Protein AF-A0A9D6ZG85-F1 (afdb_monomer_lite)

Radius of gyration: 21.86 Å; chains: 1; bounding box: 76×45×72 Å

Structure (mmCIF, N/CA/C/O backbone):
data_AF-A0A9D6ZG85-F1
#
_entry.id   AF-A0A9D6ZG85-F1
#
loop_
_atom_site.group_PDB
_atom_site.id
_atom_site.type_symbol
_atom_site.label_atom_id
_atom_site.label_alt_id
_atom_site.label_comp_id
_atom_site.label_asym_id
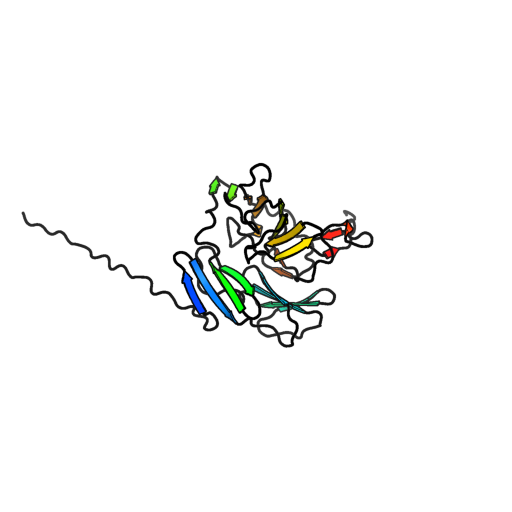_atom_site.label_entity_id
_atom_site.label_seq_id
_atom_site.pdbx_PDB_ins_code
_atom_site.Cartn_x
_atom_site.Cartn_y
_atom_site.Cartn_z
_atom_site.occupancy
_atom_site.B_iso_or_equiv
_atom_site.auth_seq_id
_atom_site.auth_comp_id
_atom_site.auth_asym_id
_atom_site.auth_atom_id
_atom_site.pdbx_PDB_model_num
ATOM 1 N N . MET A 1 1 ? 54.728 6.236 -41.541 1.00 45.16 1 MET A N 1
ATOM 2 C CA . MET A 1 1 ? 53.955 6.928 -40.488 1.00 45.16 1 MET A CA 1
ATOM 3 C C . MET A 1 1 ? 52.556 7.150 -41.038 1.00 45.16 1 MET A C 1
ATOM 5 O O . MET A 1 1 ? 52.381 8.037 -41.858 1.00 45.16 1 MET A O 1
ATOM 9 N N . GLY A 1 2 ? 51.611 6.262 -40.726 1.00 53.75 2 GLY A N 1
ATOM 10 C CA . GLY A 1 2 ? 50.260 6.275 -41.292 1.00 53.75 2 GLY A CA 1
ATOM 11 C C . GLY A 1 2 ? 49.242 6.001 -40.194 1.00 53.75 2 GLY A C 1
ATOM 12 O O . GLY A 1 2 ? 49.298 4.954 -39.557 1.00 53.75 2 GLY A O 1
ATOM 13 N N . ASN A 1 3 ? 48.375 6.982 -39.955 1.00 55.47 3 ASN A N 1
ATOM 14 C CA . ASN A 1 3 ? 47.297 6.955 -38.973 1.00 55.47 3 ASN A CA 1
ATOM 15 C C . ASN A 1 3 ? 46.249 5.896 -39.338 1.00 55.47 3 ASN A C 1
ATOM 17 O O . ASN A 1 3 ? 45.800 5.825 -40.479 1.00 55.47 3 ASN A O 1
ATOM 21 N N . SER A 1 4 ? 45.798 5.121 -38.357 1.00 51.28 4 SER A N 1
ATOM 22 C CA . SER A 1 4 ? 44.565 4.332 -38.454 1.00 51.28 4 SER A CA 1
ATOM 23 C C . SER A 1 4 ? 43.840 4.392 -37.117 1.00 51.28 4 SER A C 1
ATOM 25 O O . SER A 1 4 ? 43.948 3.511 -36.271 1.00 51.28 4 SER A O 1
ATOM 27 N N . SER A 1 5 ? 43.133 5.503 -36.919 1.00 58.34 5 SER A N 1
ATOM 28 C CA . SER A 1 5 ? 42.148 5.675 -35.856 1.00 58.34 5 SER A CA 1
ATOM 29 C C . SER A 1 5 ? 40.873 4.946 -36.273 1.00 58.34 5 SER A C 1
ATOM 31 O O . SER A 1 5 ? 40.067 5.471 -37.040 1.00 58.34 5 SER A O 1
ATOM 33 N N . ALA A 1 6 ? 40.716 3.709 -35.805 1.00 58.75 6 ALA A N 1
ATOM 34 C CA . ALA A 1 6 ? 39.471 2.966 -35.922 1.00 58.75 6 ALA A CA 1
ATOM 35 C C . ALA A 1 6 ? 38.449 3.559 -34.941 1.00 58.75 6 ALA A C 1
ATOM 37 O O . ALA A 1 6 ? 38.475 3.286 -33.743 1.00 58.75 6 ALA A O 1
ATOM 38 N N . TRP A 1 7 ? 37.564 4.408 -35.456 1.00 55.97 7 TRP A N 1
ATOM 39 C CA . TRP A 1 7 ? 36.380 4.864 -34.740 1.00 55.97 7 TRP A CA 1
ATOM 40 C C . TRP A 1 7 ? 35.389 3.699 -34.646 1.00 55.97 7 TRP A C 1
ATOM 42 O O . TRP A 1 7 ? 34.672 3.404 -35.601 1.00 55.97 7 TRP A O 1
ATOM 52 N N . LEU A 1 8 ? 35.360 3.013 -33.500 1.00 62.47 8 LEU A N 1
ATOM 53 C CA . LEU A 1 8 ? 34.247 2.139 -33.140 1.00 62.47 8 LEU A CA 1
ATOM 54 C C . LEU A 1 8 ? 33.012 3.019 -32.910 1.00 62.47 8 LEU A C 1
ATOM 56 O O . LEU A 1 8 ? 32.868 3.657 -31.869 1.00 62.47 8 LEU A O 1
ATOM 60 N N . ALA A 1 9 ? 32.123 3.057 -33.898 1.00 56.56 9 ALA A N 1
ATOM 61 C CA . ALA A 1 9 ? 30.772 3.557 -33.719 1.00 56.56 9 ALA A CA 1
ATOM 62 C C . ALA A 1 9 ? 30.021 2.582 -32.798 1.00 56.56 9 ALA A C 1
ATOM 64 O O . ALA A 1 9 ? 29.546 1.536 -33.238 1.00 56.56 9 ALA A O 1
ATOM 65 N N . LEU A 1 10 ? 29.946 2.906 -31.503 1.00 63.31 10 LEU A N 1
ATOM 66 C CA . LEU A 1 10 ? 28.985 2.285 -30.597 1.00 63.31 10 LEU A CA 1
ATOM 67 C C . LEU A 1 10 ? 27.588 2.670 -31.101 1.00 63.31 10 LEU A C 1
ATOM 69 O O . LEU A 1 10 ? 27.119 3.787 -30.879 1.00 63.31 10 LEU A O 1
ATOM 73 N N . ALA A 1 11 ? 26.937 1.760 -31.821 1.00 54.50 11 ALA A N 1
ATOM 74 C CA . ALA A 1 11 ? 25.513 1.856 -32.082 1.00 54.50 11 ALA A CA 1
ATOM 75 C C . ALA A 1 11 ? 24.799 1.767 -30.727 1.00 54.50 11 ALA A C 1
ATOM 77 O O . ALA A 1 11 ? 24.657 0.688 -30.153 1.00 54.50 11 ALA A O 1
ATOM 78 N N . LEU A 1 12 ? 24.406 2.924 -30.193 1.00 57.28 12 LEU A N 1
ATOM 79 C CA . LEU A 1 12 ? 23.446 3.037 -29.105 1.00 57.28 12 LEU A CA 1
ATOM 80 C C . LEU A 1 12 ? 22.144 2.398 -29.591 1.00 57.28 12 LEU A C 1
ATOM 82 O O . LEU A 1 12 ? 21.327 3.040 -30.249 1.00 57.28 12 LEU A O 1
ATOM 86 N N . ALA A 1 13 ? 21.979 1.109 -29.301 1.00 54.72 13 ALA A N 1
ATOM 87 C CA . ALA A 1 13 ? 20.686 0.459 -29.336 1.00 54.72 13 ALA A CA 1
ATOM 88 C C . ALA A 1 13 ? 19.827 1.164 -28.283 1.00 54.72 13 ALA A C 1
ATOM 90 O O . ALA A 1 13 ? 19.919 0.872 -27.092 1.00 54.72 13 ALA A O 1
ATOM 91 N N . LEU A 1 14 ? 19.056 2.161 -28.721 1.00 55.56 14 LEU A N 1
ATOM 92 C CA . LEU A 1 14 ? 17.978 2.717 -27.920 1.00 55.56 14 LEU A CA 1
ATOM 93 C C . LEU A 1 14 ? 17.092 1.530 -27.529 1.00 55.56 14 LEU A C 1
ATOM 95 O O . LEU A 1 14 ? 16.621 0.834 -28.436 1.00 55.56 14 LEU A O 1
ATOM 99 N N . PRO A 1 15 ? 16.911 1.239 -26.229 1.00 57.62 15 PRO A N 1
ATOM 100 C CA . PRO A 1 15 ? 16.003 0.189 -25.817 1.00 57.62 15 PRO A CA 1
ATOM 101 C C . PRO A 1 15 ? 14.628 0.584 -26.345 1.00 57.62 15 PRO A C 1
ATOM 103 O O . PRO A 1 15 ? 14.037 1.566 -25.899 1.00 57.62 15 PRO A O 1
ATOM 106 N N . LEU A 1 16 ? 14.161 -0.133 -27.371 1.00 56.28 16 LEU A N 1
ATOM 107 C CA . LEU A 1 16 ? 12.783 -0.045 -27.823 1.00 56.28 16 LEU A CA 1
ATOM 108 C C . LEU A 1 16 ? 11.937 -0.289 -26.582 1.00 56.28 16 LEU A C 1
ATOM 110 O O . LEU A 1 16 ? 12.081 -1.340 -25.956 1.00 56.28 16 LEU A O 1
ATOM 114 N N . ALA A 1 17 ? 11.144 0.715 -26.202 1.00 57.06 17 ALA A N 1
ATOM 115 C CA . ALA A 1 17 ? 10.244 0.653 -25.066 1.00 57.06 17 ALA A CA 1
ATOM 116 C C . ALA A 1 17 ? 9.464 -0.658 -25.167 1.00 57.06 17 ALA A C 1
ATOM 118 O O . ALA A 1 17 ? 8.631 -0.822 -26.059 1.00 57.06 17 ALA A O 1
ATOM 119 N N . ALA A 1 18 ? 9.812 -1.625 -24.318 1.00 60.06 18 ALA A N 1
ATOM 120 C CA . ALA A 1 18 ? 9.151 -2.912 -24.319 1.00 60.06 18 ALA A CA 1
ATOM 121 C C . ALA A 1 18 ? 7.688 -2.627 -23.984 1.00 60.06 18 ALA A C 1
ATOM 123 O O . ALA A 1 18 ? 7.377 -2.109 -22.912 1.00 60.06 18 ALA A O 1
ATOM 124 N N . CYS A 1 19 ? 6.788 -2.845 -24.939 1.00 66.25 19 CYS A N 1
ATOM 125 C CA . CYS A 1 19 ? 5.367 -2.836 -24.643 1.00 66.25 19 CYS A CA 1
ATOM 126 C C . CYS A 1 19 ? 5.108 -3.959 -23.634 1.00 66.25 19 CYS A C 1
ATOM 128 O O . CYS A 1 19 ? 5.665 -5.050 -23.782 1.00 66.25 19 CYS A O 1
ATOM 130 N N . SER A 1 20 ? 4.282 -3.692 -22.619 1.00 73.19 20 SER A N 1
ATOM 131 C CA . SER A 1 20 ? 3.863 -4.731 -21.679 1.00 73.19 20 SER A CA 1
ATOM 132 C C . SER A 1 20 ? 3.308 -5.919 -22.465 1.00 73.19 20 SER A C 1
ATOM 134 O O . SER A 1 20 ? 2.495 -5.747 -23.374 1.00 73.19 20 SER A O 1
ATOM 136 N N . THR A 1 21 ? 3.772 -7.127 -22.151 1.00 82.12 21 THR A N 1
ATOM 137 C CA . THR A 1 21 ? 3.306 -8.362 -22.802 1.00 82.12 21 THR A CA 1
ATOM 138 C C . THR A 1 21 ? 1.882 -8.731 -22.393 1.00 82.12 21 THR A C 1
ATOM 140 O O . THR A 1 21 ? 1.255 -9.573 -23.033 1.00 82.12 21 THR A O 1
ATOM 143 N N . ASP A 1 22 ? 1.367 -8.095 -21.342 1.00 89.06 22 ASP A N 1
ATOM 144 C CA . ASP A 1 22 ? 0.006 -8.260 -20.866 1.00 89.06 22 ASP A CA 1
ATOM 145 C C . ASP A 1 22 ? -0.898 -7.176 -21.486 1.00 89.06 22 ASP A C 1
ATOM 147 O O . ASP A 1 22 ? -0.800 -6.001 -21.113 1.00 89.06 22 ASP A O 1
ATOM 151 N N . PRO A 1 23 ? -1.804 -7.547 -22.414 1.00 91.12 23 PRO A N 1
ATOM 152 C CA . PRO A 1 23 ? -2.609 -6.593 -23.173 1.00 91.12 23 PRO A CA 1
ATOM 153 C C . PRO A 1 23 ? -3.612 -5.818 -22.310 1.00 91.12 23 PRO A C 1
ATOM 155 O O . PRO A 1 23 ? -4.226 -4.872 -22.803 1.00 91.12 23 PRO A O 1
ATOM 158 N N . ARG A 1 24 ? -3.807 -6.192 -21.035 1.00 94.00 24 ARG A N 1
ATOM 159 C CA . ARG A 1 24 ? -4.672 -5.428 -20.124 1.00 94.00 24 ARG A CA 1
ATOM 160 C C . ARG A 1 24 ? -4.038 -4.116 -19.663 1.00 94.00 24 ARG A C 1
ATOM 162 O O . ARG A 1 24 ? -4.765 -3.240 -19.198 1.00 94.00 24 ARG A O 1
ATOM 169 N N . TRP A 1 25 ? -2.712 -3.993 -19.751 1.00 95.50 25 TRP A N 1
ATOM 170 C CA . TRP A 1 25 ? -1.973 -2.828 -19.279 1.00 95.50 25 TRP A CA 1
ATOM 171 C C . TRP A 1 25 ? -1.678 -1.850 -20.412 1.00 95.50 25 TRP A C 1
ATOM 173 O O . TRP A 1 25 ? -1.091 -2.197 -21.431 1.00 95.50 25 TRP A O 1
ATOM 183 N N . THR A 1 26 ? -2.024 -0.587 -20.192 1.00 95.44 26 THR A N 1
ATOM 184 C CA . THR A 1 26 ? -1.580 0.542 -21.012 1.00 95.44 26 THR A CA 1
ATOM 185 C C . THR A 1 26 ? -0.506 1.300 -20.245 1.00 95.44 26 THR A C 1
ATOM 187 O O . THR A 1 26 ? -0.810 1.905 -19.216 1.00 95.44 26 THR A O 1
ATOM 190 N N . CYS A 1 27 ? 0.734 1.255 -20.735 1.00 93.69 27 CYS A N 1
ATOM 191 C CA . CYS A 1 27 ? 1.902 1.848 -20.083 1.00 93.69 27 CYS A CA 1
ATOM 192 C C . CYS A 1 27 ? 2.425 3.081 -20.826 1.00 93.69 27 CYS A C 1
ATOM 194 O O . CYS A 1 27 ? 2.381 3.143 -22.055 1.00 93.69 27 CYS A O 1
ATOM 196 N N . ARG A 1 28 ? 2.949 4.046 -20.069 1.00 93.25 28 ARG A N 1
ATOM 197 C CA . ARG A 1 28 ? 3.607 5.261 -20.555 1.00 93.25 28 ARG A CA 1
ATOM 198 C C . ARG A 1 28 ? 4.877 5.540 -19.755 1.00 93.25 28 ARG A C 1
ATOM 200 O O . ARG A 1 28 ? 4.876 5.434 -18.529 1.00 93.25 28 ARG A O 1
ATOM 207 N N . ASP A 1 29 ? 5.932 5.942 -20.453 1.00 89.81 29 ASP A N 1
ATOM 208 C CA . ASP A 1 29 ? 7.170 6.408 -19.828 1.00 89.81 29 ASP A CA 1
ATOM 209 C C . ASP A 1 29 ? 7.051 7.896 -19.472 1.00 89.81 29 ASP A C 1
ATOM 211 O O . ASP A 1 29 ? 6.579 8.712 -20.266 1.00 89.81 29 ASP A O 1
ATOM 215 N N . LEU A 1 30 ? 7.475 8.250 -18.261 1.00 84.88 30 LEU A N 1
ATOM 216 C CA . LEU A 1 30 ? 7.389 9.584 -17.665 1.00 84.88 30 LEU A CA 1
ATOM 217 C C . LEU A 1 30 ? 8.787 10.033 -17.199 1.00 84.88 30 LEU A C 1
ATOM 219 O O . LEU A 1 30 ? 9.022 10.360 -16.037 1.00 84.88 30 LEU A O 1
ATOM 223 N N . GLY A 1 31 ? 9.755 10.018 -18.117 1.00 84.44 31 GLY A N 1
ATOM 224 C CA . GLY A 1 31 ? 11.156 10.311 -17.812 1.00 84.44 31 GLY A CA 1
ATOM 225 C C . GLY A 1 31 ? 11.855 9.100 -17.197 1.00 84.44 31 GLY A C 1
ATOM 226 O O . GLY A 1 31 ? 12.041 8.098 -17.875 1.00 84.44 31 GLY A O 1
ATOM 227 N N . ALA A 1 32 ? 12.257 9.195 -15.928 1.00 79.88 32 ALA A N 1
ATOM 228 C CA . ALA A 1 32 ? 12.899 8.090 -15.207 1.00 79.88 32 ALA A CA 1
ATOM 229 C C . ALA A 1 32 ? 11.894 7.130 -14.537 1.00 79.88 32 ALA A C 1
ATOM 231 O O . ALA A 1 32 ? 12.298 6.156 -13.910 1.00 79.88 32 ALA A O 1
ATOM 232 N N . THR A 1 33 ? 10.593 7.412 -14.647 1.00 81.56 33 THR A N 1
ATOM 233 C CA . THR A 1 33 ? 9.496 6.587 -14.120 1.00 81.56 33 THR A CA 1
ATOM 234 C C . THR A 1 33 ? 8.657 6.036 -15.267 1.00 81.56 33 THR A C 1
ATOM 236 O O . THR A 1 33 ? 8.664 6.572 -16.377 1.00 81.56 33 THR A O 1
ATOM 239 N N . ARG A 1 34 ? 7.922 4.963 -14.986 1.00 89.12 34 ARG A N 1
ATOM 240 C CA . ARG A 1 34 ? 6.926 4.377 -15.869 1.00 89.12 34 ARG A CA 1
ATOM 241 C C . ARG A 1 34 ? 5.628 4.197 -15.107 1.00 89.12 34 ARG A C 1
ATOM 243 O O . ARG A 1 34 ? 5.628 3.773 -13.951 1.00 89.12 34 ARG A O 1
ATOM 250 N N . GLU A 1 35 ? 4.527 4.511 -15.773 1.00 91.94 35 GLU A N 1
ATOM 251 C CA . GLU A 1 35 ? 3.182 4.354 -15.239 1.00 91.94 35 GLU A CA 1
ATOM 252 C C . GLU A 1 35 ? 2.357 3.487 -16.183 1.00 91.94 35 GLU A C 1
ATOM 254 O O . GLU A 1 35 ? 2.315 3.715 -17.389 1.00 91.94 35 GLU A O 1
ATOM 259 N N . CYS A 1 36 ? 1.672 2.508 -15.620 1.00 94.44 36 CYS A N 1
ATOM 260 C CA . CYS A 1 36 ? 0.773 1.600 -16.293 1.00 94.44 36 CYS A CA 1
ATOM 261 C C . CYS A 1 36 ? -0.621 1.698 -15.682 1.00 94.44 36 CYS A C 1
ATOM 263 O O . CYS A 1 36 ? -0.798 1.879 -14.478 1.00 94.44 36 CYS A O 1
ATOM 265 N N . SER A 1 37 ? -1.634 1.539 -16.521 1.00 95.56 37 SER A N 1
ATOM 266 C CA . SER A 1 37 ? -3.028 1.479 -16.095 1.00 95.56 37 SER A CA 1
ATOM 267 C C . SER A 1 37 ? -3.715 0.251 -16.671 1.00 95.56 37 SER A C 1
ATOM 269 O O . SER A 1 37 ? -3.426 -0.146 -17.798 1.00 95.56 37 SER A O 1
ATOM 271 N N . ALA A 1 38 ? -4.611 -0.357 -15.901 1.00 96.00 38 ALA A N 1
ATOM 272 C CA . ALA A 1 38 ? -5.430 -1.479 -16.344 1.00 96.00 38 ALA A CA 1
ATOM 273 C C . ALA A 1 38 ? -6.859 -1.347 -15.804 1.00 96.00 38 ALA A C 1
ATOM 275 O O . ALA A 1 38 ? -7.053 -0.821 -14.703 1.00 96.00 38 ALA A O 1
ATOM 276 N N . PRO A 1 39 ? -7.879 -1.844 -16.522 1.00 95.38 39 PRO A N 1
ATOM 277 C CA . PRO A 1 39 ? -9.213 -1.990 -15.957 1.00 95.38 39 PRO A CA 1
ATOM 278 C C . PRO A 1 39 ? -9.179 -2.875 -14.707 1.00 95.38 39 PRO A C 1
ATOM 280 O O . PRO A 1 39 ? -8.536 -3.928 -14.679 1.00 95.38 39 PRO A O 1
ATOM 283 N N . LEU A 1 40 ? -9.906 -2.463 -13.670 1.00 91.38 40 LEU A N 1
ATOM 284 C CA . LEU A 1 40 ? -10.089 -3.259 -12.468 1.00 91.38 40 LEU A CA 1
ATOM 285 C C . LEU A 1 40 ? -10.874 -4.523 -12.824 1.00 91.38 40 LEU A C 1
ATOM 287 O O . LEU A 1 40 ? -12.063 -4.467 -13.144 1.00 91.38 40 LEU A O 1
ATOM 291 N N . SER A 1 41 ? -10.203 -5.666 -12.736 1.00 87.56 41 SER A N 1
ATOM 292 C CA . SER A 1 41 ? -10.863 -6.966 -12.771 1.00 87.56 41 SER A CA 1
ATOM 293 C C . SER A 1 41 ? -11.405 -7.230 -11.373 1.00 87.56 41 SER A C 1
ATOM 295 O O . SER A 1 41 ? -10.621 -7.386 -10.446 1.00 87.56 41 SER A O 1
ATOM 297 N N . THR A 1 42 ? -12.722 -7.216 -11.188 1.00 83.62 42 THR A N 1
ATOM 298 C CA . THR A 1 42 ? -13.348 -7.601 -9.915 1.00 83.62 42 THR A CA 1
ATOM 299 C C . THR A 1 42 ? -13.960 -8.992 -10.030 1.00 83.62 42 THR A C 1
ATOM 301 O O . THR A 1 42 ? -14.324 -9.408 -11.136 1.00 83.62 42 THR A O 1
ATOM 304 N N . PRO A 1 43 ? -14.158 -9.698 -8.904 1.00 80.88 43 PRO A N 1
ATOM 305 C CA . PRO A 1 43 ? -15.095 -10.809 -8.872 1.00 80.88 43 PRO A CA 1
ATOM 306 C C . PRO A 1 43 ? -16.523 -10.345 -9.266 1.00 80.88 43 PRO A C 1
ATOM 308 O O . PRO A 1 43 ? -16.776 -9.141 -9.375 1.00 80.88 43 PRO A O 1
ATOM 311 N N . PRO A 1 44 ? -17.480 -11.259 -9.499 1.00 75.06 44 PRO A N 1
ATOM 312 C CA . PRO A 1 44 ? -18.799 -10.936 -10.009 1.00 75.06 44 PRO A CA 1
ATOM 313 C C . PRO A 1 44 ? -19.661 -10.379 -8.888 1.00 75.06 44 PRO A C 1
ATOM 315 O O . PRO A 1 44 ? -19.446 -10.628 -7.689 1.00 75.06 44 PRO A O 1
ATOM 318 N N . GLY A 1 45 ? -20.755 -9.769 -9.311 1.00 73.56 45 GLY A N 1
ATOM 319 C CA . GLY A 1 45 ? -21.636 -9.073 -8.404 1.00 73.56 45 GLY A CA 1
ATOM 320 C C . GLY A 1 45 ? -21.096 -7.687 -8.115 1.00 73.56 45 GLY A C 1
ATOM 321 O O . GLY A 1 45 ? -19.901 -7.406 -8.240 1.00 73.56 45 GLY A O 1
ATOM 322 N N . ASP A 1 46 ? -22.025 -6.825 -7.761 1.00 75.69 46 ASP A N 1
ATOM 323 C CA . ASP A 1 46 ? -21.727 -5.449 -7.430 1.00 75.69 46 ASP A CA 1
ATOM 324 C C . ASP A 1 46 ? -21.185 -5.371 -5.984 1.00 75.69 46 ASP A C 1
ATOM 326 O O . ASP A 1 46 ? -21.124 -6.374 -5.266 1.00 75.69 46 ASP A O 1
ATOM 330 N N . ASP A 1 47 ? -20.726 -4.191 -5.568 1.00 85.94 47 ASP A N 1
ATOM 331 C CA . ASP A 1 47 ? -20.304 -3.875 -4.188 1.00 85.94 47 ASP A CA 1
ATOM 332 C C . ASP A 1 47 ? -18.949 -4.430 -3.703 1.00 85.94 47 ASP A C 1
ATOM 334 O O . ASP A 1 47 ? -18.679 -4.484 -2.498 1.00 85.94 47 ASP A O 1
ATOM 338 N N . TRP A 1 48 ? -18.042 -4.790 -4.613 1.00 90.19 48 TRP A N 1
ATOM 339 C CA . TRP A 1 48 ? -16.652 -5.058 -4.234 1.00 90.19 48 TRP A CA 1
ATOM 340 C C . TRP A 1 48 ? -15.888 -3.767 -3.938 1.00 90.19 48 TRP A C 1
ATOM 342 O O . TRP A 1 48 ? -15.836 -2.849 -4.755 1.00 90.19 48 TRP A O 1
ATOM 352 N N . THR A 1 49 ? -15.212 -3.733 -2.792 1.00 89.81 49 THR A N 1
ATOM 353 C CA . THR A 1 49 ? -14.211 -2.712 -2.472 1.00 89.81 49 THR A CA 1
ATOM 354 C C . THR A 1 49 ? -12.828 -3.306 -2.688 1.00 89.81 49 THR A C 1
ATOM 356 O O . THR A 1 49 ? -12.426 -4.212 -1.960 1.00 89.81 49 THR A O 1
ATOM 359 N N . CYS A 1 50 ? -12.106 -2.813 -3.692 1.00 90.19 50 CYS A N 1
ATOM 360 C CA . CYS A 1 50 ? -10.804 -3.348 -4.083 1.00 90.19 50 CYS A CA 1
ATOM 361 C C . CYS A 1 50 ? -9.657 -2.386 -3.776 1.00 90.19 50 CYS A C 1
ATOM 363 O O . CYS A 1 50 ? -9.812 -1.167 -3.825 1.00 90.19 50 CYS A O 1
ATOM 365 N N . TYR A 1 51 ? -8.489 -2.948 -3.492 1.00 86.88 51 TYR A N 1
ATOM 366 C CA . TYR A 1 51 ? -7.242 -2.232 -3.269 1.00 86.88 51 TYR A CA 1
ATOM 367 C C . TYR A 1 51 ? -6.061 -3.079 -3.737 1.00 86.88 51 TYR A C 1
ATOM 369 O O . TYR A 1 51 ? -6.154 -4.301 -3.845 1.00 86.88 51 TYR A O 1
ATOM 377 N N . ALA A 1 52 ? -4.953 -2.411 -4.030 1.00 87.94 52 ALA A N 1
ATOM 378 C CA . ALA A 1 52 ? -3.700 -3.066 -4.355 1.00 87.94 52 ALA A CA 1
ATOM 379 C C . ALA A 1 52 ? -2.827 -3.170 -3.096 1.00 87.94 52 ALA A C 1
ATOM 381 O O . ALA A 1 52 ? -2.816 -2.243 -2.283 1.00 87.94 52 ALA A O 1
ATOM 382 N N . ALA A 1 53 ? -2.134 -4.293 -2.921 1.00 81.50 53 ALA A N 1
ATOM 383 C CA . ALA A 1 53 ? -1.204 -4.508 -1.812 1.00 81.50 53 ALA A CA 1
ATOM 384 C C . ALA A 1 53 ? -0.109 -5.494 -2.231 1.00 81.50 53 ALA A C 1
ATOM 386 O O . ALA A 1 53 ? -0.426 -6.624 -2.595 1.00 81.50 53 ALA A O 1
ATOM 387 N N . GLY A 1 54 ? 1.164 -5.080 -2.193 1.00 74.56 54 GLY A N 1
ATOM 388 C CA . GLY A 1 54 ? 2.296 -5.961 -2.510 1.00 74.56 54 GLY A CA 1
ATOM 389 C C . GLY A 1 54 ? 2.227 -6.582 -3.910 1.00 74.56 54 GLY A C 1
ATOM 390 O O . GLY A 1 54 ? 2.568 -7.742 -4.085 1.00 74.56 54 GLY A O 1
ATOM 391 N N . GLY A 1 55 ? 1.704 -5.845 -4.894 1.00 84.88 55 GLY A N 1
ATOM 392 C CA . GLY A 1 55 ? 1.487 -6.344 -6.259 1.00 84.88 55 GLY A CA 1
ATOM 393 C C . GLY A 1 55 ? 0.183 -7.123 -6.481 1.00 84.88 55 GLY A C 1
ATOM 394 O O . GLY A 1 55 ? -0.243 -7.314 -7.623 1.00 84.88 55 GLY A O 1
ATOM 395 N N . ASP A 1 56 ? -0.518 -7.505 -5.418 1.00 89.38 56 ASP A N 1
ATOM 396 C CA . ASP A 1 56 ? -1.792 -8.210 -5.510 1.00 89.38 56 ASP A CA 1
ATOM 397 C C . ASP A 1 56 ? -2.976 -7.265 -5.604 1.00 89.38 56 ASP A C 1
ATOM 399 O O . ASP A 1 56 ? -2.950 -6.145 -5.089 1.00 89.38 56 ASP A O 1
ATOM 403 N N . LEU A 1 57 ? -4.065 -7.772 -6.179 1.00 91.38 57 LEU A N 1
ATOM 404 C CA . LEU A 1 57 ? -5.370 -7.143 -6.078 1.00 91.38 57 LEU A CA 1
ATOM 405 C C . LEU A 1 57 ? -6.198 -7.852 -5.006 1.00 91.38 57 LEU A C 1
ATOM 407 O O . LEU A 1 57 ? -6.473 -9.047 -5.111 1.00 91.38 57 LEU A O 1
ATOM 411 N N . VAL A 1 58 ? -6.619 -7.116 -3.983 1.00 89.88 58 VAL A N 1
ATOM 412 C CA . VAL A 1 58 ? -7.452 -7.636 -2.897 1.00 89.88 58 VAL A CA 1
ATOM 413 C C . VAL A 1 58 ? -8.789 -6.914 -2.908 1.00 89.88 58 VAL A C 1
ATOM 415 O O . VAL A 1 58 ? -8.845 -5.688 -2.906 1.00 89.88 58 VAL A O 1
ATOM 418 N N . CYS A 1 59 ? -9.876 -7.675 -2.920 1.00 90.75 59 CYS A N 1
ATOM 419 C CA . CYS A 1 59 ? -11.237 -7.165 -2.926 1.00 90.75 59 CYS A CA 1
ATOM 420 C C . CYS A 1 59 ? -12.016 -7.738 -1.746 1.00 90.75 59 CYS A C 1
ATOM 422 O O . CYS A 1 59 ? -11.902 -8.922 -1.436 1.00 90.75 59 CYS A O 1
ATOM 424 N N . SER A 1 60 ? -12.843 -6.921 -1.102 1.00 90.38 60 SER A N 1
ATOM 425 C CA . SER A 1 60 ? -13.751 -7.364 -0.046 1.00 90.38 60 SER A CA 1
ATOM 426 C C . SER A 1 60 ? -15.198 -6.981 -0.338 1.00 90.38 60 SER A C 1
ATOM 428 O O . SER A 1 60 ? -15.465 -5.985 -1.012 1.00 90.38 60 SER A O 1
ATOM 430 N N . ARG A 1 61 ? -16.139 -7.782 0.172 1.00 89.56 61 ARG A N 1
ATOM 431 C CA . ARG A 1 61 ? -17.576 -7.472 0.154 1.00 89.56 61 ARG A CA 1
ATOM 432 C C . ARG A 1 61 ? -18.305 -8.041 1.378 1.00 89.56 61 ARG A C 1
ATOM 434 O O . ARG A 1 61 ? -17.874 -9.075 1.893 1.00 89.56 61 ARG A O 1
ATOM 441 N N . PRO A 1 62 ? -19.436 -7.460 1.814 1.00 82.50 62 PRO A N 1
ATOM 442 C CA . PRO A 1 62 ? -20.216 -7.921 2.969 1.00 82.50 62 PRO A CA 1
ATOM 443 C C . PRO A 1 62 ? -21.171 -9.084 2.625 1.00 82.50 62 PRO A C 1
ATOM 445 O O . PRO A 1 62 ? -22.337 -9.085 3.006 1.00 82.50 62 PRO A O 1
ATOM 448 N N . ALA A 1 63 ? -20.713 -10.061 1.840 1.00 82.44 63 ALA A N 1
ATOM 449 C CA . ALA A 1 63 ? -21.512 -11.223 1.455 1.00 82.44 63 ALA A CA 1
ATOM 450 C C . ALA A 1 63 ? -20.614 -12.395 1.066 1.00 82.44 63 ALA A C 1
ATOM 452 O O . ALA A 1 63 ? -19.525 -12.194 0.520 1.00 82.44 63 ALA A O 1
ATOM 453 N N . ARG A 1 64 ? -21.090 -13.629 1.278 1.00 82.94 64 ARG A N 1
ATOM 454 C CA . ARG A 1 64 ? -20.386 -14.843 0.839 1.00 82.94 64 ARG A CA 1
ATOM 455 C C . ARG A 1 64 ? -20.175 -14.803 -0.677 1.00 82.94 64 ARG A C 1
ATOM 457 O O . ARG A 1 64 ? -21.115 -14.504 -1.414 1.00 82.94 64 ARG A O 1
ATOM 464 N N . ALA A 1 65 ? -18.959 -15.065 -1.149 1.00 80.50 65 ALA A N 1
ATOM 465 C CA . ALA A 1 65 ? -18.663 -15.185 -2.577 1.00 80.50 65 ALA A CA 1
ATOM 466 C C . ALA A 1 65 ? -18.333 -16.628 -2.967 1.00 80.50 65 ALA A C 1
ATOM 468 O O . ALA A 1 65 ? -17.757 -17.345 -2.148 1.00 80.50 65 ALA A O 1
ATOM 469 N N . PRO A 1 66 ? -18.734 -17.070 -4.174 1.00 83.19 66 PRO A N 1
ATOM 470 C CA . PRO A 1 66 ? -18.241 -18.322 -4.730 1.00 83.19 66 PRO A CA 1
ATOM 471 C C . PRO A 1 66 ? -16.753 -18.203 -5.086 1.00 83.19 66 PRO A C 1
ATOM 473 O O . PRO A 1 66 ? -16.251 -17.096 -5.291 1.00 83.19 66 PRO A O 1
ATOM 476 N N . ASP A 1 67 ? -16.080 -19.346 -5.206 1.00 84.56 67 ASP A N 1
ATOM 477 C CA . ASP A 1 67 ? -14.704 -19.415 -5.704 1.00 84.56 67 ASP A CA 1
ATOM 478 C C . ASP A 1 67 ? -14.625 -18.969 -7.161 1.00 84.56 67 ASP A C 1
ATOM 480 O O . ASP A 1 67 ? -15.528 -19.240 -7.960 1.00 84.56 67 ASP A O 1
ATOM 484 N N . TRP A 1 68 ? -13.540 -18.274 -7.498 1.00 85.00 68 TRP A N 1
ATOM 485 C CA . TRP A 1 68 ? -13.398 -17.563 -8.761 1.00 85.00 68 TRP A CA 1
ATOM 486 C C . TRP A 1 68 ? -12.051 -17.846 -9.427 1.00 85.00 68 TRP A C 1
ATOM 488 O O . TRP A 1 68 ? -11.028 -17.777 -8.750 1.00 85.00 68 TRP A O 1
ATOM 498 N N . PRO A 1 69 ? -12.001 -18.150 -10.740 1.00 90.12 69 PRO A N 1
ATOM 499 C CA . PRO A 1 69 ? -10.736 -18.421 -11.415 1.00 90.12 69 PRO A CA 1
ATOM 500 C C . PRO A 1 69 ? -9.757 -17.250 -11.276 1.00 90.12 69 PRO A C 1
ATOM 502 O O . PRO A 1 69 ? -10.104 -16.109 -11.572 1.00 90.12 69 PRO A O 1
ATOM 505 N N . GLY A 1 70 ? -8.538 -17.536 -10.814 1.00 88.25 70 GLY A N 1
ATOM 506 C CA . GLY A 1 70 ? -7.518 -16.517 -10.548 1.00 88.25 70 GLY A CA 1
ATOM 507 C C . GLY A 1 70 ? -7.688 -15.763 -9.223 1.00 88.25 70 GLY A C 1
ATOM 508 O O . GLY A 1 70 ? -6.896 -14.865 -8.950 1.00 88.25 70 GLY A O 1
ATOM 509 N N . TRP A 1 71 ? -8.675 -16.130 -8.397 1.00 92.50 71 TRP A N 1
ATOM 510 C CA . TRP A 1 71 ? -8.918 -15.542 -7.082 1.00 92.50 71 TRP A CA 1
ATOM 511 C C . TRP A 1 71 ? -8.911 -16.599 -5.979 1.00 92.50 71 TRP A C 1
ATOM 513 O O . TRP A 1 71 ? -9.556 -17.639 -6.082 1.00 92.50 71 TRP A O 1
ATOM 523 N N . SER A 1 72 ? -8.249 -16.280 -4.874 1.00 91.06 72 SER A N 1
ATOM 524 C CA . SER A 1 72 ? -8.339 -17.020 -3.617 1.00 91.06 72 SER A CA 1
ATOM 525 C C . SER A 1 72 ? -9.264 -16.263 -2.672 1.00 91.06 72 SER A C 1
ATOM 527 O O . SER A 1 72 ? -8.942 -15.143 -2.272 1.00 91.06 72 SER A O 1
ATOM 529 N N . CYS A 1 73 ? -10.410 -16.850 -2.326 1.00 90.38 73 CYS A N 1
ATOM 530 C CA . CYS A 1 73 ? -11.423 -16.216 -1.486 1.00 90.38 73 CYS A CA 1
ATOM 531 C C . CYS A 1 73 ? -11.541 -16.897 -0.117 1.00 90.38 73 CYS A C 1
ATOM 533 O O . CYS A 1 73 ? -11.516 -18.119 -0.010 1.00 90.38 73 CYS A O 1
ATOM 535 N N . ALA A 1 74 ? -11.709 -16.104 0.939 1.00 86.62 74 ALA A N 1
ATOM 536 C CA . ALA A 1 74 ? -11.940 -16.584 2.295 1.00 86.62 74 ALA A CA 1
ATOM 537 C C . ALA A 1 74 ? -12.980 -15.717 3.013 1.00 86.62 74 ALA A C 1
ATOM 539 O O . ALA A 1 74 ? -13.110 -14.518 2.756 1.00 86.62 74 ALA A O 1
ATOM 540 N N . SER A 1 75 ? -13.733 -16.327 3.929 1.00 84.62 75 SER A N 1
ATOM 541 C CA . SER A 1 75 ? -14.617 -15.584 4.832 1.00 84.62 75 SER A CA 1
ATOM 542 C C . SER A 1 75 ? -13.799 -14.961 5.966 1.00 84.62 75 SER A C 1
ATOM 544 O O . SER A 1 75 ? -13.026 -15.656 6.621 1.00 84.62 75 SER A O 1
ATOM 546 N N . ALA A 1 76 ? -13.998 -13.669 6.213 1.00 77.31 76 ALA A N 1
ATOM 547 C CA . ALA A 1 76 ? -13.406 -12.910 7.309 1.00 77.31 76 ALA A CA 1
ATOM 548 C C . ALA A 1 76 ? -14.532 -12.186 8.067 1.00 77.31 76 ALA A C 1
ATOM 550 O O . ALA A 1 76 ? -15.002 -11.120 7.663 1.00 77.31 76 ALA A O 1
ATOM 551 N N . GLY A 1 77 ? -15.025 -12.807 9.142 1.00 82.06 77 GLY A N 1
ATOM 552 C CA . GLY A 1 77 ? -16.210 -12.325 9.858 1.00 82.06 77 GLY A CA 1
ATOM 553 C C . GLY A 1 77 ? -17.455 -12.332 8.963 1.00 82.06 77 GLY A C 1
ATOM 554 O O . GLY A 1 77 ? -17.823 -13.370 8.419 1.00 82.06 77 GLY A O 1
ATOM 555 N N . ALA A 1 78 ? -18.098 -11.171 8.811 1.00 81.19 78 ALA A N 1
ATOM 556 C CA . ALA A 1 78 ? -19.261 -10.988 7.934 1.00 81.19 78 ALA A CA 1
ATOM 557 C C . ALA A 1 78 ? -18.891 -10.668 6.470 1.00 81.19 78 ALA A C 1
ATOM 559 O O . ALA A 1 78 ? -19.777 -10.526 5.627 1.00 81.19 78 ALA A O 1
ATOM 560 N N . ALA A 1 79 ? -17.600 -10.527 6.162 1.00 83.56 79 ALA A N 1
ATOM 561 C CA . ALA A 1 79 ? -17.121 -10.207 4.826 1.00 83.56 79 ALA A CA 1
ATOM 562 C C . ALA A 1 79 ? -16.532 -11.438 4.124 1.00 83.56 79 ALA A C 1
ATOM 564 O O . ALA A 1 79 ? -16.023 -12.360 4.760 1.00 83.56 79 ALA A O 1
ATOM 565 N N . THR A 1 80 ? -16.547 -11.420 2.793 1.00 88.25 80 THR A N 1
ATOM 566 C CA . THR A 1 80 ? -15.653 -12.252 1.980 1.00 88.25 80 THR A CA 1
ATOM 567 C C . THR A 1 80 ? -14.516 -11.393 1.474 1.00 88.25 80 THR A C 1
ATOM 569 O O . THR A 1 80 ? -14.744 -10.276 1.009 1.00 88.25 80 THR A O 1
ATOM 572 N N . VAL A 1 81 ? -13.307 -11.933 1.547 1.00 88.19 81 VAL A N 1
ATOM 573 C CA . VAL A 1 81 ? -12.083 -11.324 1.041 1.00 88.19 81 VAL A CA 1
ATOM 574 C C . VAL A 1 81 ? -11.561 -12.220 -0.060 1.00 88.19 81 VAL A C 1
ATOM 576 O O . VAL A 1 81 ? -11.333 -13.403 0.170 1.00 88.19 81 VAL A O 1
ATOM 579 N N . CYS A 1 82 ? -11.387 -11.661 -1.246 1.00 90.88 82 CYS A N 1
ATOM 580 C CA . CYS A 1 82 ? -10.822 -12.338 -2.396 1.00 90.88 82 CYS A CA 1
ATOM 581 C C . CYS A 1 82 ? -9.509 -11.669 -2.783 1.00 90.88 82 CYS A C 1
ATOM 583 O O . CYS A 1 82 ? -9.390 -10.445 -2.751 1.00 90.88 82 CYS A O 1
ATOM 585 N N . ARG A 1 83 ? -8.532 -12.477 -3.177 1.00 90.69 83 ARG A N 1
ATOM 586 C CA . ARG A 1 83 ? -7.207 -12.034 -3.601 1.00 90.69 83 ARG A CA 1
ATOM 587 C C . ARG A 1 83 ? -6.872 -12.601 -4.973 1.00 90.69 83 ARG A C 1
ATOM 589 O O . ARG A 1 83 ? -6.930 -13.814 -5.138 1.00 90.69 83 ARG A O 1
ATOM 596 N N . ALA A 1 84 ? -6.462 -11.748 -5.903 1.00 91.88 84 ALA A N 1
ATOM 597 C CA . ALA A 1 84 ? -5.851 -12.139 -7.166 1.00 91.88 84 ALA A CA 1
ATOM 598 C C . ALA A 1 84 ? -4.348 -11.805 -7.129 1.00 91.88 84 ALA A C 1
ATOM 600 O O . ALA A 1 84 ? -3.991 -10.619 -7.095 1.00 91.88 84 ALA A O 1
ATOM 601 N N . PRO A 1 85 ? -3.466 -12.820 -7.089 1.00 88.00 85 PRO A N 1
ATOM 602 C CA . PRO A 1 85 ? -2.036 -12.601 -6.928 1.00 88.00 85 PRO A CA 1
ATOM 603 C C . PRO A 1 85 ? -1.426 -11.921 -8.156 1.00 88.00 85 PRO A C 1
ATOM 605 O O . PRO A 1 85 ? -1.820 -12.229 -9.282 1.00 88.00 85 PRO A O 1
ATOM 608 N N . ALA A 1 86 ? -0.490 -10.991 -7.940 1.00 89.62 86 ALA A N 1
ATOM 609 C CA . ALA A 1 86 ? 0.190 -10.207 -8.987 1.00 89.62 86 ALA A CA 1
ATOM 610 C C . ALA A 1 86 ? -0.749 -9.444 -9.955 1.00 89.62 86 ALA A C 1
ATOM 612 O O . ALA A 1 86 ? -0.324 -8.898 -10.974 1.00 89.62 86 ALA A O 1
ATOM 613 N N . ALA A 1 87 ? -2.052 -9.387 -9.663 1.00 91.44 87 ALA A N 1
ATOM 614 C CA . ALA A 1 87 ? -3.036 -8.789 -10.554 1.00 91.44 87 ALA A CA 1
ATOM 615 C C . ALA A 1 87 ? -3.020 -7.256 -10.508 1.00 91.44 87 ALA A C 1
ATOM 617 O O . ALA A 1 87 ? -3.565 -6.620 -11.413 1.00 91.44 87 ALA A O 1
ATOM 618 N N . ALA A 1 88 ? -2.392 -6.643 -9.504 1.00 91.81 88 ALA A N 1
ATOM 619 C CA . ALA A 1 88 ? -2.325 -5.193 -9.402 1.00 91.81 88 ALA A CA 1
ATOM 620 C C . ALA A 1 88 ? -1.120 -4.578 -10.124 1.00 91.81 88 ALA A C 1
ATOM 622 O O . ALA A 1 88 ? -1.058 -3.357 -10.213 1.00 91.81 88 ALA A O 1
ATOM 623 N N . THR A 1 89 ? -0.199 -5.372 -10.675 1.00 92.50 89 THR A N 1
ATOM 624 C CA . THR A 1 89 ? 1.002 -4.850 -11.347 1.00 92.50 89 THR A CA 1
ATOM 625 C C . THR A 1 89 ? 1.228 -5.485 -12.722 1.00 92.50 89 THR A C 1
ATOM 627 O O . THR A 1 89 ? 0.761 -6.599 -12.978 1.00 92.50 89 THR A O 1
ATOM 630 N N . PRO A 1 90 ? 1.923 -4.792 -13.638 1.00 92.38 90 PRO A N 1
ATOM 631 C CA . PRO A 1 90 ? 2.432 -5.388 -14.867 1.00 92.38 90 PRO A CA 1
ATOM 632 C C . PRO A 1 90 ? 3.411 -6.532 -14.581 1.00 92.38 90 PRO A C 1
ATOM 634 O O . PRO A 1 90 ? 4.123 -6.512 -13.580 1.00 92.38 90 PRO A O 1
ATOM 637 N N . ALA A 1 91 ? 3.484 -7.505 -15.492 1.00 90.81 91 ALA A N 1
ATOM 638 C CA . ALA A 1 91 ? 4.485 -8.575 -15.432 1.00 90.81 91 ALA A CA 1
ATOM 639 C C . ALA A 1 91 ? 5.885 -8.117 -15.883 1.00 90.81 91 ALA A C 1
ATOM 641 O O . ALA A 1 91 ? 6.863 -8.838 -15.696 1.00 90.81 91 ALA A O 1
ATOM 642 N N . GLU A 1 92 ? 5.986 -6.944 -16.516 1.00 88.62 92 GLU A N 1
ATOM 643 C CA . GLU A 1 92 ? 7.270 -6.394 -16.946 1.00 88.62 92 GLU A CA 1
ATOM 644 C C . GLU A 1 92 ? 8.134 -6.025 -15.722 1.00 88.62 92 GLU A C 1
ATOM 646 O O . GLU A 1 92 ? 7.602 -5.574 -14.699 1.00 88.62 92 GLU A O 1
ATOM 651 N N . PRO A 1 93 ? 9.462 -6.216 -15.793 1.00 85.00 93 PRO A N 1
ATOM 652 C CA . PRO A 1 93 ? 10.347 -5.896 -14.683 1.00 85.00 93 PRO A CA 1
ATOM 653 C C . PRO A 1 93 ? 10.324 -4.392 -14.386 1.00 85.00 93 PRO A C 1
ATOM 655 O O . PRO A 1 93 ? 10.347 -3.564 -15.296 1.00 85.00 93 PRO A O 1
ATOM 658 N N . SER A 1 94 ? 10.326 -4.048 -13.100 1.00 84.38 94 SER A N 1
ATOM 659 C CA . SER A 1 94 ? 10.570 -2.688 -12.614 1.00 84.38 94 SER A CA 1
ATOM 660 C C . SER A 1 94 ? 11.885 -2.685 -11.831 1.00 84.38 94 SER A C 1
ATOM 662 O O . SER A 1 94 ? 12.042 -3.569 -10.984 1.00 84.38 94 SER A O 1
ATOM 664 N N . PRO A 1 95 ? 12.809 -1.730 -12.069 1.00 79.25 95 PRO A N 1
ATOM 665 C CA . PRO A 1 95 ? 14.097 -1.668 -11.371 1.00 79.25 95 PRO A CA 1
ATOM 666 C C . PRO A 1 95 ? 13.968 -1.717 -9.846 1.00 79.25 95 PRO A C 1
ATOM 668 O O . PRO A 1 95 ? 14.717 -2.433 -9.190 1.00 79.25 95 PRO A O 1
ATOM 671 N N . ASP A 1 96 ? 12.966 -1.017 -9.316 1.00 75.00 96 ASP A N 1
ATOM 672 C CA . ASP A 1 96 ? 12.725 -0.877 -7.877 1.00 75.00 96 ASP A CA 1
ATOM 673 C C . ASP A 1 96 ? 11.400 -1.526 -7.444 1.00 75.00 96 ASP A C 1
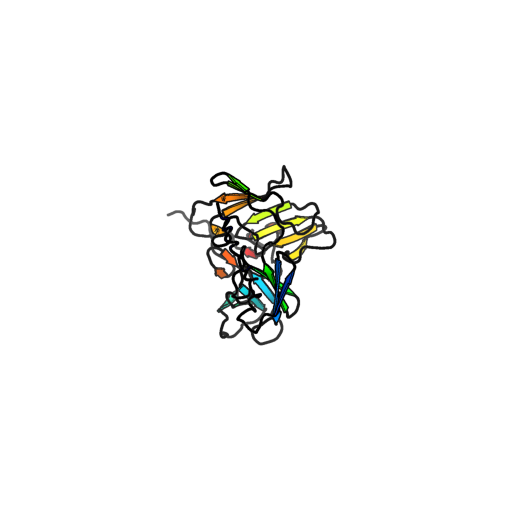ATOM 675 O O . ASP A 1 96 ? 10.900 -1.287 -6.348 1.00 75.00 96 ASP A O 1
ATOM 679 N N . GLY A 1 97 ? 10.796 -2.340 -8.315 1.00 83.75 97 GLY A N 1
ATOM 680 C CA . GLY A 1 97 ? 9.472 -2.919 -8.101 1.00 83.75 97 GLY A CA 1
ATOM 681 C C . GLY A 1 97 ? 8.321 -1.983 -8.481 1.00 83.75 97 GLY A C 1
ATOM 682 O O . GLY A 1 97 ? 8.498 -0.811 -8.829 1.00 83.75 97 GLY A O 1
ATOM 683 N N . TRP A 1 98 ? 7.113 -2.534 -8.487 1.00 86.62 98 TRP A N 1
ATOM 684 C CA . TRP A 1 98 ? 5.893 -1.799 -8.807 1.00 86.62 98 TRP A CA 1
ATOM 685 C C . TRP A 1 98 ? 5.174 -1.370 -7.532 1.00 86.62 98 TRP A C 1
ATOM 687 O O . TRP A 1 98 ? 5.145 -2.096 -6.539 1.00 86.62 98 TRP A O 1
ATOM 697 N N . GLN A 1 99 ? 4.553 -0.201 -7.589 1.00 86.12 99 GLN A N 1
ATOM 698 C CA . GLN A 1 99 ? 3.564 0.244 -6.626 1.00 86.12 99 GLN A CA 1
ATOM 699 C C . GLN A 1 99 ? 2.242 0.391 -7.351 1.00 86.12 99 GLN A C 1
ATOM 701 O O . GLN A 1 99 ? 2.174 1.033 -8.396 1.00 86.12 99 GLN A O 1
ATOM 706 N N . ALA A 1 100 ? 1.190 -0.198 -6.799 1.00 89.25 100 ALA A N 1
ATOM 707 C CA . ALA A 1 100 ? -0.125 -0.154 -7.403 1.00 89.25 100 ALA A CA 1
ATOM 708 C C . ALA A 1 100 ? -1.161 0.443 -6.461 1.00 89.25 100 ALA A C 1
ATOM 710 O O . ALA A 1 100 ? -1.065 0.333 -5.241 1.00 89.25 100 ALA A O 1
ATOM 711 N N . ARG A 1 101 ? -2.188 1.052 -7.049 1.00 87.00 101 ARG A N 1
ATOM 712 C CA . ARG A 1 101 ? -3.379 1.542 -6.358 1.00 87.00 101 ARG A CA 1
ATOM 713 C C . ARG A 1 101 ? -4.619 1.337 -7.214 1.00 87.00 101 ARG A C 1
ATOM 715 O O . ARG A 1 101 ? -4.545 1.264 -8.438 1.00 87.00 101 ARG A O 1
ATOM 722 N N . VAL A 1 102 ? -5.774 1.293 -6.561 1.00 89.50 102 VAL A N 1
ATOM 723 C CA . VAL A 1 102 ? -7.081 1.228 -7.226 1.00 89.50 102 VAL A CA 1
ATOM 724 C C . VAL A 1 102 ? -7.748 2.595 -7.124 1.00 89.50 102 VAL A C 1
ATOM 726 O O . VAL A 1 102 ? -7.805 3.189 -6.051 1.00 89.50 102 VAL A O 1
ATOM 729 N N . THR A 1 103 ? -8.228 3.130 -8.243 1.00 85.50 103 THR A N 1
ATOM 730 C CA . THR A 1 103 ? -8.971 4.395 -8.312 1.00 85.50 103 THR A CA 1
ATOM 731 C C . THR A 1 103 ? -10.213 4.185 -9.165 1.00 85.50 103 THR A C 1
ATOM 733 O O . THR A 1 103 ? -10.130 4.015 -10.381 1.00 85.50 103 THR A O 1
ATOM 736 N N . GLY A 1 104 ? -11.380 4.147 -8.518 1.00 88.56 104 GLY A N 1
ATOM 737 C CA . GLY A 1 104 ? -12.627 3.765 -9.178 1.00 88.56 104 GLY A CA 1
ATOM 738 C C . GLY A 1 104 ? -12.533 2.352 -9.759 1.00 88.56 104 GLY A C 1
ATOM 739 O O . GLY A 1 104 ? -12.290 1.394 -9.031 1.00 88.56 104 GLY A O 1
ATOM 740 N N . ARG A 1 105 ? -12.704 2.229 -11.080 1.00 92.12 105 ARG A N 1
ATOM 741 C CA . ARG A 1 105 ? -12.602 0.957 -11.819 1.00 92.12 105 ARG A CA 1
ATOM 742 C C . ARG A 1 105 ? -11.272 0.785 -12.555 1.00 92.12 105 ARG A C 1
ATOM 744 O O . ARG A 1 105 ? -11.205 0.021 -13.514 1.00 92.12 105 ARG A O 1
ATOM 751 N N . THR A 1 106 ? -10.227 1.474 -12.110 1.00 93.38 106 THR A N 1
ATOM 752 C CA . THR A 1 106 ? -8.904 1.435 -12.736 1.00 93.38 106 THR A CA 1
ATOM 753 C C . THR A 1 106 ? -7.849 1.060 -11.706 1.00 93.38 106 THR A C 1
ATOM 755 O O . THR A 1 106 ? -7.865 1.552 -10.577 1.00 93.38 106 THR A O 1
ATOM 758 N N . ILE A 1 107 ? -6.921 0.199 -12.106 1.00 94.44 107 ILE A N 1
ATOM 759 C CA . ILE A 1 107 ? -5.671 -0.064 -11.402 1.00 94.44 107 ILE A CA 1
ATOM 760 C C . ILE A 1 107 ? -4.615 0.845 -12.022 1.00 94.44 107 ILE A C 1
ATOM 762 O O . ILE A 1 107 ? -4.457 0.860 -13.242 1.00 94.44 107 ILE A O 1
ATOM 766 N N . LEU A 1 108 ? -3.912 1.602 -11.191 1.00 92.38 108 LEU A N 1
ATOM 767 C CA . LEU A 1 108 ? -2.759 2.403 -11.582 1.00 92.38 108 LEU A CA 1
ATOM 768 C C . LEU A 1 108 ? -1.534 1.790 -10.921 1.00 92.38 108 LEU A C 1
ATOM 770 O O . LEU A 1 108 ? -1.503 1.691 -9.697 1.00 92.38 108 LEU A O 1
ATOM 774 N N . ALA A 1 109 ? -0.560 1.377 -11.720 1.00 91.56 109 ALA A N 1
ATOM 775 C CA . ALA A 1 109 ? 0.718 0.864 -11.264 1.00 91.56 109 ALA A CA 1
ATOM 776 C C . ALA A 1 109 ? 1.830 1.787 -11.758 1.00 91.56 109 ALA A C 1
ATOM 778 O O . ALA A 1 109 ? 1.879 2.114 -12.936 1.00 91.56 109 ALA A O 1
ATOM 779 N N . ALA A 1 110 ? 2.728 2.205 -10.882 1.00 89.56 110 ALA A N 1
ATOM 780 C CA . ALA A 1 110 ? 3.898 2.992 -11.236 1.00 89.56 110 ALA A CA 1
ATOM 781 C C . ALA A 1 110 ? 5.151 2.316 -10.685 1.00 89.56 110 ALA A C 1
ATOM 783 O O . ALA A 1 110 ? 5.079 1.548 -9.723 1.00 89.56 110 ALA A O 1
ATOM 784 N N . TRP A 1 111 ? 6.307 2.579 -11.286 1.00 87.62 111 TRP A N 1
ATOM 785 C CA . TRP A 1 111 ? 7.573 2.196 -10.665 1.00 87.62 111 TRP A CA 1
ATOM 786 C C . TRP A 1 111 ? 7.689 2.833 -9.281 1.00 87.62 111 TRP A C 1
ATOM 788 O O . TRP A 1 111 ? 7.399 4.021 -9.125 1.00 87.62 111 TRP A O 1
ATOM 798 N N . ARG A 1 112 ? 8.128 2.046 -8.288 1.00 75.81 112 ARG A N 1
ATOM 799 C CA . ARG A 1 112 ? 8.250 2.487 -6.890 1.00 75.81 112 ARG A CA 1
ATOM 800 C C . ARG A 1 112 ? 9.099 3.740 -6.736 1.00 75.81 112 ARG A C 1
ATOM 802 O O . ARG A 1 112 ? 8.822 4.510 -5.827 1.00 75.81 112 ARG A O 1
ATOM 809 N N . ARG A 1 113 ? 10.064 4.005 -7.631 1.00 67.50 113 ARG A N 1
ATOM 810 C CA . ARG A 1 113 ? 10.769 5.290 -7.681 1.00 67.50 113 ARG A CA 1
ATOM 811 C C . ARG A 1 113 ? 11.448 5.606 -9.011 1.00 67.50 113 ARG A C 1
ATOM 813 O O . ARG A 1 113 ? 12.192 4.819 -9.569 1.00 67.50 113 ARG A O 1
ATOM 820 N N . ALA A 1 114 ? 11.299 6.875 -9.381 1.00 46.53 114 ALA A N 1
ATOM 821 C CA . ALA A 1 114 ? 12.287 7.679 -10.093 1.00 46.53 114 ALA A CA 1
ATOM 822 C C . ALA A 1 114 ? 12.790 8.864 -9.233 1.00 46.53 114 ALA A C 1
ATOM 824 O O . ALA A 1 114 ? 13.375 9.801 -9.773 1.00 46.53 114 ALA A O 1
ATOM 825 N N . GLY A 1 115 ? 12.522 8.895 -7.911 1.00 42.84 115 GLY A N 1
ATOM 826 C CA . GLY A 1 115 ? 12.729 10.129 -7.126 1.00 42.84 115 GLY A CA 1
ATOM 827 C C . GLY A 1 115 ? 12.724 10.092 -5.589 1.00 42.84 115 GLY A C 1
ATOM 828 O O . GLY A 1 115 ? 13.245 11.032 -4.991 1.00 42.84 115 GLY A O 1
ATOM 829 N N . ASN A 1 116 ? 12.225 9.064 -4.909 1.00 50.53 116 ASN A N 1
ATOM 830 C CA . ASN A 1 116 ? 12.372 8.963 -3.450 1.00 50.53 116 ASN A CA 1
ATOM 831 C C . ASN A 1 116 ? 13.673 8.193 -3.096 1.00 50.53 116 ASN A C 1
ATOM 833 O O . ASN A 1 116 ? 14.087 7.252 -3.774 1.00 50.53 116 ASN A O 1
ATOM 837 N N . ALA A 1 117 ? 14.375 8.677 -2.072 1.00 53.44 117 ALA A N 1
ATOM 838 C CA . ALA A 1 117 ? 15.827 8.563 -1.933 1.00 53.44 117 ALA A CA 1
ATOM 839 C C . ALA A 1 117 ? 16.373 7.117 -1.898 1.00 53.44 117 ALA A C 1
ATOM 841 O O . ALA A 1 117 ? 15.758 6.255 -1.270 1.00 53.44 117 ALA A O 1
ATOM 842 N N . PRO A 1 118 ? 17.562 6.861 -2.484 1.00 73.62 118 PRO A N 1
ATOM 843 C CA . PRO A 1 118 ? 18.245 5.586 -2.322 1.00 73.62 118 PRO A CA 1
ATOM 844 C C . PRO A 1 118 ? 18.490 5.353 -0.833 1.00 73.62 118 PRO A C 1
ATOM 846 O O . PRO A 1 118 ? 19.013 6.231 -0.135 1.00 73.62 118 PRO A O 1
ATOM 849 N N . TRP A 1 119 ? 18.110 4.175 -0.350 1.00 83.88 119 TRP A N 1
ATOM 850 C CA . TRP A 1 119 ? 18.523 3.701 0.961 1.00 83.88 119 TRP A CA 1
ATOM 851 C C . TRP A 1 119 ? 20.030 3.885 1.101 1.00 83.88 119 TRP A C 1
ATOM 853 O O . TRP A 1 119 ? 20.812 3.399 0.282 1.00 83.88 119 TRP A O 1
ATOM 863 N N . ARG A 1 120 ? 20.457 4.611 2.135 1.00 88.56 120 ARG A N 1
ATOM 864 C CA . ARG A 1 120 ? 21.876 4.689 2.465 1.00 88.56 120 ARG A CA 1
ATOM 865 C C . ARG A 1 120 ? 22.171 3.611 3.488 1.00 88.56 120 ARG A C 1
ATOM 867 O O . ARG A 1 120 ? 21.843 3.788 4.658 1.00 88.56 120 ARG A O 1
ATOM 874 N N . CYS A 1 121 ? 22.783 2.525 3.036 1.00 88.56 121 CYS A N 1
ATOM 875 C CA . CYS A 1 121 ? 23.175 1.435 3.915 1.00 88.56 121 CYS A CA 1
ATOM 876 C C . CYS A 1 121 ? 24.620 1.601 4.411 1.00 88.56 121 CYS A C 1
ATOM 878 O O . CYS A 1 121 ? 25.530 1.859 3.622 1.00 88.56 121 CYS A O 1
ATOM 880 N N . ASP A 1 122 ? 24.813 1.463 5.721 1.00 89.56 122 ASP A N 1
ATOM 881 C CA . ASP A 1 122 ? 26.098 1.359 6.411 1.00 89.56 122 ASP A CA 1
ATOM 882 C C . ASP A 1 122 ? 26.102 0.057 7.227 1.00 89.56 122 ASP A C 1
ATOM 884 O O . ASP A 1 122 ? 25.457 -0.069 8.276 1.00 89.56 122 ASP A O 1
ATOM 888 N N . GLY A 1 123 ? 26.754 -0.967 6.672 1.00 90.62 123 GLY A N 1
ATOM 889 C CA . GLY A 1 123 ? 26.649 -2.338 7.163 1.00 90.62 123 GLY A CA 1
ATOM 890 C C . GLY A 1 123 ? 25.192 -2.836 7.134 1.00 90.62 123 GLY A C 1
ATOM 891 O O . GLY A 1 123 ? 24.553 -2.755 6.087 1.00 90.62 123 GLY A O 1
ATOM 892 N N . PRO A 1 124 ? 24.647 -3.356 8.253 1.00 88.12 124 PRO A N 1
ATOM 893 C CA . PRO A 1 124 ? 23.265 -3.830 8.312 1.00 88.12 124 PRO A CA 1
ATOM 894 C C . PRO A 1 124 ? 22.242 -2.694 8.457 1.00 88.12 124 PRO A C 1
ATOM 896 O O . PRO A 1 124 ? 21.047 -2.951 8.463 1.00 88.12 124 PRO A O 1
ATOM 899 N N . ARG A 1 125 ? 22.661 -1.442 8.646 1.00 90.88 125 ARG A N 1
ATOM 900 C CA . ARG A 1 125 ? 21.725 -0.339 8.885 1.00 90.88 125 ARG A CA 1
ATOM 901 C C . ARG A 1 125 ? 21.450 0.380 7.589 1.00 90.88 125 ARG A C 1
ATOM 903 O O . ARG A 1 125 ? 22.398 0.792 6.937 1.00 90.88 125 ARG A O 1
ATOM 910 N N . CYS A 1 126 ? 20.187 0.585 7.250 1.00 91.25 126 CYS A N 1
ATOM 911 C CA . CYS A 1 126 ? 19.800 1.365 6.083 1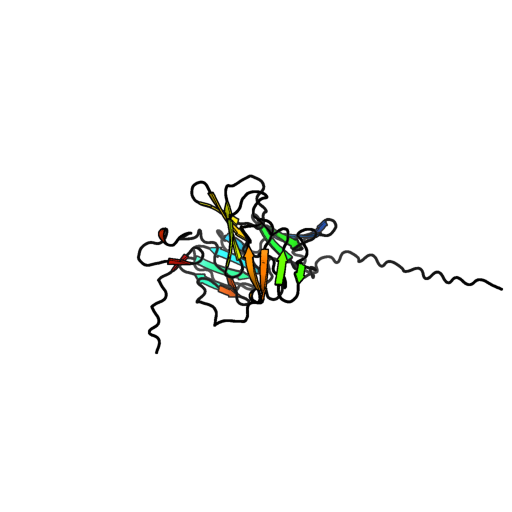.00 91.25 126 CYS A CA 1
ATOM 912 C C . CYS A 1 126 ? 18.921 2.533 6.515 1.00 91.25 126 CYS A C 1
ATOM 914 O O . CYS A 1 126 ? 17.937 2.337 7.221 1.00 91.25 126 CYS A O 1
ATOM 916 N N . THR A 1 127 ? 19.266 3.739 6.071 1.00 90.25 127 THR A N 1
ATOM 917 C CA . THR A 1 127 ? 18.500 4.953 6.367 1.00 90.25 127 THR A CA 1
ATOM 918 C C . THR A 1 127 ? 17.878 5.507 5.095 1.00 90.25 127 THR A C 1
ATOM 920 O O . THR A 1 127 ? 18.570 5.769 4.105 1.00 90.25 127 THR A O 1
ATOM 923 N N . GLU A 1 128 ? 16.578 5.763 5.151 1.00 89.25 128 GLU A N 1
ATOM 924 C CA . GLU A 1 128 ? 15.845 6.544 4.166 1.00 89.25 128 GLU A CA 1
ATOM 925 C C . GLU A 1 128 ? 15.789 8.009 4.618 1.00 89.25 128 GLU A C 1
ATOM 927 O O . GLU A 1 128 ? 15.110 8.356 5.580 1.00 89.25 128 GLU A O 1
ATOM 932 N N . ARG A 1 129 ? 16.524 8.887 3.922 1.00 80.06 129 ARG A N 1
ATOM 933 C CA . ARG A 1 129 ? 16.684 10.318 4.279 1.00 80.06 129 ARG A CA 1
ATOM 934 C C . ARG A 1 129 ? 15.471 11.204 4.001 1.00 80.06 129 ARG A C 1
ATOM 936 O O . ARG A 1 129 ? 15.480 12.388 4.332 1.00 80.06 129 ARG A O 1
ATOM 943 N N . ARG A 1 130 ? 14.509 10.696 3.245 1.00 78.81 130 ARG A N 1
ATOM 944 C CA . ARG A 1 130 ? 13.273 11.397 2.896 1.00 78.81 130 ARG A CA 1
ATOM 945 C C . ARG A 1 130 ? 12.173 10.362 2.968 1.00 78.81 130 ARG A C 1
ATOM 947 O O . ARG A 1 130 ? 11.764 9.869 1.920 1.00 78.81 130 ARG A O 1
ATOM 954 N N . PRO A 1 131 ? 11.818 9.949 4.194 1.00 81.88 131 PRO A N 1
ATOM 955 C CA . PRO A 1 131 ? 10.853 8.906 4.353 1.00 81.88 131 PRO A CA 1
ATOM 956 C C . PRO A 1 131 ? 9.521 9.397 3.843 1.00 81.88 131 PRO A C 1
ATOM 958 O O . PRO A 1 131 ? 9.125 10.557 3.981 1.00 81.88 131 PRO A O 1
ATOM 961 N N . ASP A 1 132 ? 8.858 8.445 3.252 1.00 82.88 132 ASP A N 1
ATOM 962 C CA . ASP A 1 132 ? 7.557 8.595 2.688 1.00 82.88 132 ASP A CA 1
ATOM 963 C C . ASP A 1 132 ? 6.507 8.948 3.746 1.00 82.88 132 ASP A C 1
ATOM 965 O O . ASP A 1 132 ? 6.468 8.358 4.832 1.00 82.88 132 ASP A O 1
ATOM 969 N N . ARG A 1 133 ? 5.666 9.937 3.426 1.00 87.25 133 ARG A N 1
ATOM 970 C CA . ARG A 1 133 ? 4.606 10.472 4.292 1.00 87.25 133 ARG A CA 1
ATOM 971 C C . ARG A 1 133 ? 3.341 10.771 3.489 1.00 87.25 133 ARG A C 1
ATOM 973 O O . ARG A 1 133 ? 3.444 10.954 2.276 1.00 87.25 133 ARG A O 1
ATOM 980 N N . PRO A 1 134 ? 2.168 10.863 4.145 1.00 87.31 134 PRO A N 1
ATOM 981 C CA . PRO A 1 134 ? 0.920 11.173 3.452 1.00 87.31 134 PRO A CA 1
ATOM 982 C C . PRO A 1 134 ? 0.914 12.540 2.772 1.00 87.31 134 PRO A C 1
ATOM 984 O O . PRO A 1 134 ? 0.285 12.694 1.737 1.00 87.31 134 PRO A O 1
ATOM 987 N N . SER A 1 135 ? 1.592 13.526 3.350 1.00 84.38 135 SER A N 1
ATOM 988 C CA . SER A 1 135 ? 1.734 14.888 2.828 1.00 84.38 135 SER A CA 1
ATOM 989 C C . SER A 1 135 ? 3.050 15.482 3.373 1.00 84.38 135 SER A C 1
ATOM 991 O O . SER A 1 135 ? 3.672 14.858 4.245 1.00 84.38 135 SER A O 1
ATOM 993 N N . PRO A 1 136 ? 3.517 16.658 2.907 1.00 82.00 136 PRO A N 1
ATOM 994 C CA . PRO A 1 136 ? 4.742 17.282 3.427 1.00 82.00 136 PRO A CA 1
ATOM 995 C C . PRO A 1 136 ? 4.634 17.774 4.883 1.00 82.00 136 PRO A C 1
ATOM 997 O O . PRO A 1 136 ? 5.622 18.252 5.444 1.00 82.00 136 PRO A O 1
ATOM 1000 N N . ASP A 1 137 ? 3.460 17.660 5.497 1.00 82.75 137 ASP A N 1
ATOM 1001 C CA . ASP A 1 137 ? 3.156 18.212 6.814 1.00 82.75 137 ASP A CA 1
ATOM 1002 C C . ASP A 1 137 ? 3.687 17.371 7.973 1.00 82.75 137 ASP A C 1
ATOM 1004 O O . ASP A 1 137 ? 4.425 16.392 7.821 1.00 82.75 137 ASP A O 1
ATOM 1008 N N . GLU A 1 138 ? 3.324 17.784 9.184 1.00 84.38 138 GLU A N 1
ATOM 1009 C CA . GLU A 1 138 ? 3.703 17.081 10.397 1.00 84.38 138 GLU A CA 1
ATOM 1010 C C . GLU A 1 138 ? 2.862 15.813 10.601 1.00 84.38 138 GLU A C 1
ATOM 1012 O O . GLU A 1 138 ? 1.656 15.867 10.867 1.00 84.38 138 GLU A O 1
ATOM 1017 N N . TRP A 1 139 ? 3.546 14.669 10.523 1.00 87.00 139 TRP A N 1
ATOM 1018 C CA . TRP A 1 139 ? 3.000 13.335 10.744 1.00 87.00 139 TRP A CA 1
ATOM 1019 C C . TRP A 1 139 ? 3.816 12.583 11.796 1.00 87.00 139 TRP A C 1
ATOM 1021 O O . TRP A 1 139 ? 5.045 12.584 11.759 1.00 87.00 139 TRP A O 1
ATOM 1031 N N . GLU A 1 140 ? 3.115 11.906 12.698 1.00 89.19 140 GLU A N 1
ATOM 1032 C CA . GLU A 1 140 ? 3.658 10.916 13.628 1.00 89.19 140 GLU A CA 1
ATOM 1033 C C . GLU A 1 140 ? 3.474 9.535 12.988 1.00 89.19 140 GLU A C 1
ATOM 1035 O O . GLU A 1 140 ? 2.332 9.103 12.807 1.00 89.19 140 GLU A O 1
ATOM 1040 N N . CYS A 1 141 ? 4.560 8.858 12.617 1.00 90.06 141 CYS A N 1
ATOM 1041 C CA . CYS A 1 141 ? 4.502 7.619 11.840 1.00 90.06 141 CYS A CA 1
ATOM 1042 C C . CYS A 1 141 ? 5.098 6.435 12.601 1.00 90.06 141 CYS A C 1
ATOM 1044 O O . CYS A 1 141 ? 6.111 6.561 13.281 1.00 90.06 141 CYS A O 1
ATOM 1046 N N . VAL A 1 142 ? 4.481 5.264 12.460 1.00 88.75 142 VAL A N 1
ATOM 1047 C CA . VAL A 1 142 ? 4.966 4.008 13.035 1.00 88.75 142 VAL A CA 1
ATOM 1048 C C . VAL A 1 142 ? 4.920 2.893 11.996 1.00 88.75 142 VAL A C 1
ATOM 1050 O O . VAL A 1 142 ? 3.935 2.739 11.275 1.00 88.75 142 VAL A O 1
ATOM 1053 N N . ASP A 1 143 ? 5.982 2.096 11.947 1.00 86.81 143 ASP A N 1
ATOM 1054 C CA . ASP A 1 143 ? 6.042 0.849 11.186 1.00 86.81 143 ASP A CA 1
ATOM 1055 C C . ASP A 1 143 ? 5.516 -0.316 12.027 1.00 86.81 143 ASP A C 1
ATOM 1057 O O . ASP A 1 143 ? 5.858 -0.461 13.205 1.00 86.81 143 ASP A O 1
ATOM 1061 N N . GLY A 1 144 ? 4.730 -1.195 11.413 1.00 77.44 144 GLY A N 1
ATOM 1062 C CA . GLY A 1 144 ? 4.305 -2.435 12.053 1.00 77.44 144 GLY A CA 1
ATOM 1063 C C . GLY A 1 144 ? 3.595 -3.374 11.089 1.00 77.44 144 GLY A C 1
ATOM 1064 O O . GLY A 1 144 ? 2.742 -2.942 10.325 1.00 77.44 144 GLY A O 1
ATOM 1065 N N . ASP A 1 145 ? 3.931 -4.665 11.146 1.00 72.38 145 ASP A N 1
ATOM 1066 C CA . ASP A 1 145 ? 3.335 -5.736 10.330 1.00 72.38 145 ASP A CA 1
ATOM 1067 C C . ASP A 1 145 ? 3.334 -5.448 8.814 1.00 72.38 145 ASP A C 1
ATOM 1069 O O . ASP A 1 145 ? 2.334 -5.669 8.127 1.00 72.38 145 ASP A O 1
ATOM 1073 N N . GLY A 1 146 ? 4.447 -4.929 8.290 1.00 75.94 146 GLY A N 1
ATOM 1074 C CA . GLY A 1 146 ? 4.615 -4.693 6.852 1.00 75.94 146 GLY A CA 1
ATOM 1075 C C . GLY A 1 146 ? 3.880 -3.467 6.303 1.00 75.94 146 GLY A C 1
ATOM 1076 O O . GLY A 1 146 ? 3.681 -3.388 5.097 1.00 75.94 146 GLY A O 1
ATOM 1077 N N . ARG A 1 147 ? 3.449 -2.540 7.166 1.00 83.19 147 ARG A N 1
ATOM 1078 C CA . ARG A 1 147 ? 2.772 -1.287 6.796 1.00 83.19 147 ARG A CA 1
ATOM 1079 C C . ARG A 1 147 ? 3.265 -0.123 7.649 1.00 83.19 147 ARG A C 1
ATOM 1081 O O . ARG A 1 147 ? 3.795 -0.332 8.743 1.00 83.19 147 ARG A O 1
ATOM 1088 N N . VAL A 1 148 ? 2.991 1.092 7.183 1.00 87.69 148 VAL A N 1
ATOM 1089 C CA . VAL A 1 148 ? 3.208 2.320 7.954 1.00 87.69 148 VAL A CA 1
ATOM 1090 C C . VAL A 1 148 ? 1.869 2.946 8.312 1.00 87.69 148 VAL A C 1
ATOM 1092 O O . VAL A 1 148 ? 0.989 3.095 7.467 1.00 87.69 148 VAL A O 1
ATOM 1095 N N . LEU A 1 149 ? 1.711 3.325 9.577 1.00 89.75 149 LEU A N 1
ATOM 1096 C CA . LEU A 1 149 ? 0.579 4.100 10.065 1.00 89.75 149 LEU A CA 1
ATOM 1097 C C . LEU A 1 149 ? 1.069 5.493 10.436 1.00 89.75 149 LEU A C 1
ATOM 1099 O O . LEU A 1 149 ? 1.951 5.621 11.278 1.00 89.75 149 LEU A O 1
ATOM 1103 N N . CYS A 1 150 ? 0.469 6.525 9.858 1.00 90.75 150 CYS A N 1
ATOM 1104 C CA . CYS A 1 150 ? 0.780 7.913 10.162 1.00 90.75 150 CYS A CA 1
ATOM 1105 C C . CYS A 1 150 ? -0.447 8.641 10.707 1.00 90.75 150 CYS A C 1
ATOM 1107 O O . CYS A 1 150 ? -1.539 8.568 10.144 1.00 90.75 150 CYS A O 1
ATOM 1109 N N . ARG A 1 151 ? -0.258 9.391 11.790 1.00 91.44 151 ARG A N 1
ATOM 1110 C CA . ARG A 1 151 ? -1.249 10.281 12.397 1.00 91.44 151 ARG A CA 1
ATOM 1111 C C . ARG A 1 151 ? -0.816 11.729 12.213 1.00 91.44 151 ARG A C 1
ATOM 1113 O O . ARG A 1 151 ? 0.296 12.078 12.586 1.00 91.44 151 ARG A O 1
ATOM 1120 N N . GLY A 1 152 ? -1.704 12.588 11.728 1.00 90.00 152 GLY A N 1
ATOM 1121 C CA . GLY A 1 152 ? -1.356 13.982 11.445 1.00 90.00 152 GLY A CA 1
ATOM 1122 C C . GLY A 1 152 ? -2.563 14.903 11.366 1.00 90.00 152 GLY A C 1
ATOM 1123 O O . GLY A 1 152 ? -3.710 14.473 11.530 1.00 90.00 152 GLY A O 1
ATOM 1124 N N . ARG A 1 153 ? -2.297 16.192 11.154 1.00 84.25 153 ARG A N 1
ATOM 1125 C CA . ARG A 1 153 ? -3.323 17.186 10.817 1.00 84.25 153 ARG A CA 1
ATOM 1126 C C . ARG A 1 153 ? -3.350 17.292 9.298 1.00 84.25 153 ARG A C 1
ATOM 1128 O O . ARG A 1 153 ? -2.319 17.526 8.685 1.00 84.25 153 ARG A O 1
ATOM 1135 N N . PHE A 1 154 ? -4.509 17.018 8.717 1.00 77.75 154 PHE A N 1
ATOM 1136 C CA . PHE A 1 154 ? -4.683 16.936 7.272 1.00 77.75 154 PHE A CA 1
ATOM 1137 C C . PHE A 1 154 ? -4.413 18.259 6.585 1.00 77.75 154 PHE A C 1
ATOM 1139 O O . PHE A 1 154 ? -4.848 19.306 7.064 1.00 77.75 154 PHE A O 1
ATOM 1146 N N . LEU A 1 155 ? -3.791 18.151 5.423 1.00 68.75 155 LEU A N 1
ATOM 1147 C CA . LEU A 1 155 ? -3.761 19.170 4.396 1.00 68.75 155 LEU A CA 1
ATOM 1148 C C . LEU A 1 155 ? -4.045 18.500 3.049 1.00 68.75 155 LEU A C 1
ATOM 1150 O O . LEU A 1 155 ? -4.055 17.271 2.927 1.00 68.75 155 LEU A O 1
ATOM 1154 N N . GLU A 1 156 ? -4.380 19.345 2.083 1.00 74.31 156 GLU A N 1
ATOM 1155 C CA . GLU A 1 156 ? -4.673 18.989 0.698 1.00 74.31 156 GLU A CA 1
ATOM 1156 C C . GLU A 1 156 ? -3.482 18.230 0.062 1.00 74.31 156 GLU A C 1
ATOM 1158 O O . GLU A 1 156 ? -2.381 18.216 0.607 1.00 74.31 156 GLU A O 1
ATOM 1163 N N . ASP A 1 157 ? -3.704 17.562 -1.072 1.00 77.44 157 ASP A N 1
ATOM 1164 C CA . ASP A 1 157 ? -2.660 16.835 -1.823 1.00 77.44 157 ASP A CA 1
ATOM 1165 C C . ASP A 1 157 ? -2.038 15.614 -1.120 1.00 77.44 157 ASP A C 1
ATOM 1167 O O . ASP A 1 157 ? -0.829 15.380 -1.177 1.00 77.44 157 ASP A O 1
ATOM 1171 N N . LEU A 1 158 ? -2.880 14.779 -0.500 1.00 82.25 158 LEU A N 1
ATOM 1172 C CA . LEU A 1 158 ? -2.441 13.474 -0.005 1.00 82.25 158 LEU A CA 1
ATOM 1173 C C . LEU A 1 158 ? -1.816 12.632 -1.124 1.00 82.25 158 LEU A C 1
ATOM 1175 O O . LEU A 1 158 ? -2.419 12.415 -2.180 1.00 82.25 158 LEU A O 1
ATOM 1179 N N . ASP A 1 159 ? -0.640 12.084 -0.838 1.00 79.62 159 ASP A N 1
ATOM 1180 C CA . ASP A 1 159 ? 0.019 11.113 -1.690 1.00 79.62 159 ASP A CA 1
ATOM 1181 C C . ASP A 1 159 ? -0.909 9.893 -1.872 1.00 79.62 159 ASP A C 1
ATOM 1183 O O . ASP A 1 159 ? -1.351 9.276 -0.893 1.00 79.62 159 ASP A O 1
ATOM 1187 N N . PRO A 1 160 ? -1.245 9.540 -3.124 1.00 70.25 160 PRO A N 1
ATOM 1188 C CA . PRO A 1 160 ? -2.330 8.618 -3.430 1.00 70.25 160 PRO A CA 1
ATOM 1189 C C . PRO A 1 160 ? -2.080 7.164 -3.014 1.00 70.25 160 PRO A C 1
ATOM 1191 O O . PRO A 1 160 ? -2.999 6.347 -3.117 1.00 70.25 160 PRO A O 1
ATOM 1194 N N . ARG A 1 161 ? -0.871 6.800 -2.576 1.00 76.88 161 ARG A N 1
ATOM 1195 C CA . ARG A 1 161 ? -0.626 5.479 -1.968 1.00 76.88 161 ARG A CA 1
ATOM 1196 C C . ARG A 1 161 ? -1.181 5.365 -0.549 1.00 76.88 161 ARG A C 1
ATOM 1198 O O . ARG A 1 161 ? -1.461 4.263 -0.077 1.00 76.88 161 ARG A O 1
ATOM 1205 N N . TRP A 1 162 ? -1.358 6.494 0.133 1.00 83.94 162 TRP A N 1
ATOM 1206 C CA . TRP A 1 162 ? -1.871 6.513 1.488 1.00 83.94 162 TRP A CA 1
ATOM 1207 C C . TRP A 1 162 ? -3.374 6.356 1.473 1.00 83.94 162 TRP A C 1
ATOM 1209 O O . TRP A 1 162 ? -4.091 6.791 0.574 1.00 83.94 162 TRP A O 1
ATOM 1219 N N . SER A 1 163 ? -3.890 5.709 2.504 1.00 82.19 163 SER A N 1
ATOM 1220 C CA . SER A 1 163 ? -5.325 5.624 2.711 1.00 82.19 163 SER A CA 1
ATOM 1221 C C . SER A 1 163 ? -5.676 6.125 4.081 1.00 82.19 163 SER A C 1
ATOM 1223 O O . SER A 1 163 ? -5.288 5.547 5.093 1.00 82.19 163 SER A O 1
ATOM 1225 N N . CYS A 1 164 ? -6.388 7.242 4.071 1.00 84.44 164 CYS A N 1
ATOM 1226 C CA . CYS A 1 164 ? -6.622 8.061 5.235 1.00 84.44 164 CYS A CA 1
ATOM 1227 C C . CYS A 1 164 ? -8.083 8.004 5.659 1.00 84.44 164 CYS A C 1
ATOM 1229 O O . CYS A 1 164 ? -8.992 7.977 4.830 1.00 84.44 164 CYS A O 1
ATOM 1231 N N . ALA A 1 165 ? -8.299 8.027 6.967 1.00 82.81 165 ALA A N 1
ATOM 1232 C CA . ALA A 1 165 ? -9.607 8.173 7.575 1.00 82.81 165 ALA A CA 1
ATOM 1233 C C . ALA A 1 165 ? -9.561 9.263 8.658 1.00 82.81 165 ALA A C 1
ATOM 1235 O O . ALA A 1 165 ? -8.541 9.400 9.344 1.00 82.81 165 ALA A O 1
ATOM 1236 N N . PRO A 1 166 ? -10.649 10.032 8.840 1.00 84.69 166 PRO A N 1
ATOM 1237 C CA . PRO A 1 166 ? -10.753 10.973 9.948 1.00 84.69 166 PRO A CA 1
ATOM 1238 C C . PRO A 1 166 ? -10.650 10.267 11.308 1.00 84.69 166 PRO A C 1
ATOM 1240 O O . PRO A 1 166 ? -11.240 9.205 11.515 1.00 84.69 166 PRO A O 1
ATOM 1243 N N . LEU A 1 167 ? -9.939 10.892 12.246 1.00 83.88 167 LEU A N 1
ATOM 1244 C CA . LEU A 1 167 ? -9.754 10.465 13.633 1.00 83.88 167 LEU A CA 1
ATOM 1245 C C . LEU A 1 167 ? -9.859 11.694 14.556 1.00 83.88 167 LEU A C 1
ATOM 1247 O O . LEU A 1 167 ? -8.857 12.281 14.972 1.00 83.88 167 LEU A O 1
ATOM 1251 N N . GLY A 1 168 ? -11.093 12.108 14.857 1.00 86.69 168 GLY A N 1
ATOM 1252 C CA . GLY A 1 168 ? -11.362 13.361 15.573 1.00 86.69 168 GLY A CA 1
ATOM 1253 C C . GLY A 1 168 ? -10.951 14.575 14.735 1.00 86.69 168 GLY A C 1
ATOM 1254 O O . GLY A 1 168 ? -11.383 14.706 13.596 1.00 86.69 168 GLY A O 1
ATOM 1255 N N . GLU A 1 169 ? -10.094 15.437 15.284 1.00 86.62 169 GLU A N 1
ATOM 1256 C CA . GLU A 1 169 ? -9.505 16.593 14.577 1.00 86.62 169 GLU A CA 1
ATOM 1257 C C . GLU A 1 169 ? -8.250 16.238 13.756 1.00 86.62 169 GLU A C 1
ATOM 1259 O O . GLU A 1 169 ? -7.582 17.108 13.197 1.00 86.62 169 GLU A O 1
ATOM 1264 N N . ARG A 1 170 ? -7.867 14.959 13.741 1.00 89.62 170 ARG A N 1
ATOM 1265 C CA . ARG A 1 170 ? -6.695 14.443 13.032 1.00 89.62 170 ARG A CA 1
ATOM 1266 C C . ARG A 1 170 ? -7.124 13.445 11.966 1.00 89.62 170 ARG A C 1
ATOM 1268 O O . ARG A 1 170 ? -8.294 13.090 11.853 1.00 89.62 170 ARG A O 1
ATOM 1275 N N . PHE A 1 171 ? -6.153 12.969 11.203 1.00 89.62 171 PHE A N 1
ATOM 1276 C CA . PHE A 1 171 ? -6.319 11.879 10.257 1.00 89.62 171 PHE A CA 1
ATOM 1277 C C . PHE A 1 171 ? -5.365 10.753 10.612 1.00 89.62 171 PHE A C 1
ATOM 1279 O O . PHE A 1 171 ? -4.266 10.989 11.121 1.00 89.62 171 PHE A O 1
ATOM 1286 N N . LEU A 1 172 ? -5.809 9.533 10.340 1.00 89.50 172 LEU A N 1
ATOM 1287 C CA . LEU A 1 172 ? -4.989 8.340 10.398 1.00 89.50 172 LEU A CA 1
ATOM 1288 C C . LEU A 1 172 ? -4.879 7.772 8.992 1.00 89.50 172 LEU A C 1
ATOM 1290 O O . LEU A 1 172 ? -5.874 7.375 8.390 1.00 89.50 172 LEU A O 1
ATOM 1294 N N . CYS A 1 173 ? -3.660 7.790 8.478 1.00 88.50 173 CYS A N 1
ATOM 1295 C CA . CYS A 1 173 ? -3.287 7.319 7.162 1.00 88.50 173 CYS A CA 1
ATOM 1296 C C . CYS A 1 173 ? -2.501 6.021 7.279 1.00 88.50 173 CYS A C 1
ATOM 1298 O O . CYS A 1 173 ? -1.680 5.862 8.180 1.00 88.50 173 CYS A O 1
ATOM 1300 N N . VAL A 1 174 ? -2.746 5.102 6.355 1.00 88.31 174 VAL A N 1
ATOM 1301 C CA . VAL A 1 174 ? -2.027 3.835 6.263 1.00 88.31 174 VAL A CA 1
ATOM 1302 C C . VAL A 1 174 ? -1.400 3.729 4.881 1.00 88.31 174 VAL A C 1
ATOM 1304 O O . VAL A 1 174 ? -2.119 3.838 3.885 1.00 88.31 174 VAL A O 1
ATOM 1307 N N . ASP A 1 175 ? -0.090 3.504 4.837 1.00 86.62 175 ASP A N 1
ATOM 1308 C CA . ASP A 1 175 ? 0.609 2.991 3.661 1.00 86.62 175 ASP A CA 1
ATOM 1309 C C . ASP A 1 175 ? 0.658 1.459 3.794 1.00 86.62 175 ASP A C 1
ATOM 1311 O O . ASP A 1 175 ? 1.349 0.944 4.683 1.00 86.62 175 ASP A O 1
ATOM 1315 N N . PRO A 1 176 ? -0.134 0.716 2.999 1.00 80.25 176 PRO A N 1
ATOM 1316 C CA . PRO A 1 176 ? -0.178 -0.739 3.071 1.00 80.25 176 PRO A CA 1
ATOM 1317 C C . PRO A 1 176 ? 1.031 -1.406 2.409 1.00 80.25 176 PRO A C 1
ATOM 1319 O O . PRO A 1 176 ? 1.162 -2.623 2.517 1.00 80.25 176 PRO A O 1
ATOM 1322 N N . ASP A 1 177 ? 1.854 -0.649 1.683 1.00 79.19 177 ASP A N 1
ATOM 1323 C CA . ASP A 1 177 ? 2.960 -1.193 0.912 1.00 79.19 177 ASP A CA 1
ATOM 1324 C C . ASP A 1 177 ? 4.189 -0.271 0.957 1.00 79.19 177 ASP A C 1
ATOM 1326 O O . ASP A 1 177 ? 4.636 0.223 -0.083 1.00 79.19 177 ASP A O 1
ATOM 1330 N N . PRO A 1 178 ? 4.744 -0.030 2.161 1.00 85.44 178 PRO A N 1
ATOM 1331 C CA . PRO A 1 178 ? 5.892 0.839 2.315 1.00 85.44 178 PRO A CA 1
ATOM 1332 C C . PRO A 1 178 ? 7.126 0.225 1.650 1.00 85.44 178 PRO A C 1
ATOM 1334 O O . PRO A 1 178 ? 7.245 -0.994 1.465 1.00 85.44 178 PRO A O 1
ATOM 1337 N N . ASP A 1 179 ? 8.076 1.084 1.306 1.00 83.75 179 ASP A N 1
ATOM 1338 C CA . ASP A 1 179 ? 9.352 0.657 0.746 1.00 83.75 179 ASP A CA 1
ATOM 1339 C C . ASP A 1 179 ? 10.236 -0.003 1.807 1.00 83.75 179 ASP A C 1
ATOM 1341 O O . ASP A 1 179 ? 10.103 0.254 2.999 1.00 83.75 179 ASP A O 1
ATOM 1345 N N . TYR A 1 180 ? 11.148 -0.875 1.396 1.00 85.12 180 TYR A N 1
ATOM 1346 C CA . TYR A 1 180 ? 12.133 -1.497 2.284 1.00 85.12 180 TYR A CA 1
ATOM 1347 C C . TYR A 1 180 ? 13.494 -1.534 1.584 1.00 85.12 180 TYR A C 1
ATOM 1349 O O . TYR A 1 180 ? 13.531 -1.433 0.355 1.00 85.12 180 TYR A O 1
ATOM 1357 N N . PRO A 1 181 ? 14.611 -1.659 2.327 1.00 86.19 181 PRO A N 1
ATOM 1358 C CA . PRO A 1 181 ? 15.936 -1.729 1.714 1.00 86.19 181 PRO A CA 1
ATOM 1359 C C . PRO A 1 181 ? 16.097 -2.900 0.739 1.00 86.19 181 PRO A C 1
ATOM 1361 O O . PRO A 1 181 ? 16.762 -2.748 -0.281 1.00 86.19 181 PRO A O 1
ATOM 1364 N N . ASP A 1 182 ? 15.461 -4.038 1.034 1.00 82.06 182 ASP A N 1
ATOM 1365 C CA . ASP A 1 182 ? 15.248 -5.121 0.0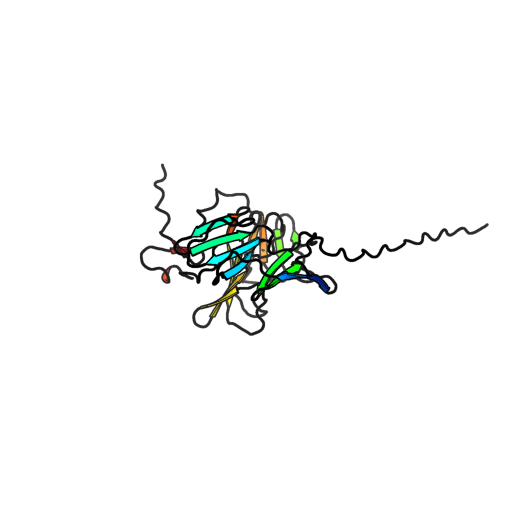73 1.00 82.06 182 ASP A CA 1
ATOM 1366 C C . ASP A 1 182 ? 13.743 -5.244 -0.213 1.00 82.06 182 ASP A C 1
ATOM 1368 O O . ASP A 1 182 ? 12.989 -5.641 0.683 1.00 82.06 182 ASP A O 1
ATOM 1372 N N . PRO A 1 183 ? 13.275 -4.896 -1.425 1.00 71.06 183 PRO A N 1
ATOM 1373 C CA . PRO A 1 183 ? 11.861 -4.992 -1.769 1.00 71.06 183 PRO A CA 1
ATOM 1374 C C . PRO A 1 183 ? 11.367 -6.442 -1.892 1.00 71.06 183 PRO A C 1
ATOM 1376 O O . PRO A 1 183 ? 10.158 -6.659 -1.835 1.00 71.06 183 PRO A O 1
ATOM 1379 N N . ASN A 1 184 ? 12.260 -7.428 -2.047 1.00 72.50 184 ASN A N 1
ATOM 1380 C CA . ASN A 1 184 ? 11.879 -8.836 -2.212 1.00 72.50 184 ASN A CA 1
ATOM 1381 C C . ASN A 1 184 ? 11.636 -9.547 -0.878 1.00 72.50 184 ASN A C 1
ATOM 1383 O O . ASN A 1 184 ? 10.881 -10.514 -0.833 1.00 72.50 184 ASN A O 1
ATOM 1387 N N . ASP A 1 185 ? 12.259 -9.073 0.203 1.00 76.38 185 ASP A N 1
ATOM 1388 C CA . ASP A 1 185 ? 12.012 -9.572 1.557 1.00 76.38 185 ASP A CA 1
ATOM 1389 C C . ASP A 1 185 ? 11.812 -8.415 2.542 1.00 76.38 185 ASP A C 1
ATOM 1391 O O . ASP A 1 185 ? 12.666 -8.104 3.376 1.00 76.38 185 ASP A O 1
ATOM 1395 N N . PRO A 1 186 ? 10.650 -7.761 2.487 1.00 73.94 186 PRO A N 1
ATOM 1396 C CA . PRO A 1 186 ? 10.333 -6.689 3.414 1.00 73.94 186 PRO A CA 1
ATOM 1397 C C . PRO A 1 186 ? 10.170 -7.164 4.865 1.00 73.94 186 PRO A C 1
ATOM 1399 O O . PRO A 1 186 ? 10.232 -6.354 5.786 1.00 73.94 186 PRO A O 1
ATOM 1402 N N . THR A 1 187 ? 9.931 -8.460 5.091 1.00 75.94 187 THR A N 1
ATOM 1403 C CA . THR A 1 187 ? 9.786 -9.022 6.444 1.00 75.94 187 THR A CA 1
ATOM 1404 C C . THR A 1 187 ? 11.123 -9.198 7.148 1.00 75.94 187 THR A C 1
ATOM 1406 O O . THR A 1 187 ? 11.173 -9.235 8.379 1.00 75.94 187 THR A O 1
ATOM 1409 N N . ALA A 1 188 ? 12.213 -9.220 6.382 1.00 84.19 188 ALA A N 1
ATOM 1410 C CA . ALA A 1 188 ? 13.565 -9.196 6.905 1.00 84.19 188 ALA A CA 1
ATOM 1411 C C . ALA A 1 188 ? 13.962 -7.843 7.501 1.00 84.19 188 ALA A C 1
ATOM 1413 O O . ALA A 1 188 ? 15.065 -7.746 8.027 1.00 84.19 188 ALA A O 1
ATOM 1414 N N . TRP A 1 189 ? 13.119 -6.806 7.460 1.00 86.75 189 TRP A N 1
ATOM 1415 C CA . TRP A 1 189 ? 13.479 -5.466 7.919 1.00 86.75 189 TRP A CA 1
ATOM 1416 C C . TRP A 1 189 ? 12.532 -4.947 8.993 1.00 86.75 189 TRP A C 1
ATOM 1418 O O . TRP A 1 189 ? 11.318 -4.866 8.817 1.00 86.75 189 TRP A O 1
ATOM 1428 N N . ARG A 1 190 ? 13.120 -4.493 10.100 1.00 88.06 190 ARG A N 1
ATOM 1429 C CA . ARG A 1 190 ? 12.428 -3.699 11.107 1.00 88.06 190 ARG A CA 1
ATOM 1430 C C . ARG A 1 190 ? 12.817 -2.243 10.936 1.00 88.06 190 ARG A C 1
ATOM 1432 O O . ARG A 1 190 ? 13.964 -1.871 11.190 1.00 88.06 190 ARG A O 1
ATOM 1439 N N . CYS A 1 191 ? 11.843 -1.439 10.541 1.00 89.38 191 CYS A N 1
ATOM 1440 C CA . CYS A 1 191 ? 12.007 -0.009 10.348 1.00 89.38 191 CYS A CA 1
ATOM 1441 C C . CYS A 1 191 ? 11.396 0.778 11.509 1.00 89.38 191 CYS A C 1
ATOM 1443 O O . CYS A 1 191 ? 10.473 0.308 12.177 1.00 89.38 191 CYS A O 1
ATOM 1445 N N . PHE A 1 192 ? 11.937 1.959 11.775 1.00 88.44 192 PHE A N 1
ATOM 1446 C CA . PHE A 1 192 ? 11.369 2.932 12.695 1.00 88.44 192 PHE A CA 1
ATOM 1447 C C . PHE A 1 192 ? 11.544 4.336 12.124 1.00 88.44 192 PHE A C 1
ATOM 1449 O O . PHE A 1 192 ? 12.556 4.646 11.496 1.00 88.44 192 PHE A O 1
ATOM 1456 N N . TYR A 1 193 ? 10.545 5.184 12.341 1.00 86.00 193 TYR A N 1
ATOM 1457 C CA . TYR A 1 193 ? 10.649 6.604 12.041 1.00 86.00 193 TYR A CA 1
ATOM 1458 C C . TYR A 1 193 ? 11.375 7.287 13.201 1.00 86.00 193 TYR A C 1
ATOM 1460 O O . TYR A 1 193 ? 11.007 7.105 14.362 1.00 86.00 193 TYR A O 1
ATOM 1468 N N . ASP A 1 194 ? 12.427 8.046 12.894 1.00 79.50 194 ASP A N 1
ATOM 1469 C CA . ASP A 1 194 ? 13.093 8.880 13.891 1.00 79.50 194 ASP A CA 1
ATOM 1470 C C . ASP A 1 194 ? 12.345 10.214 14.025 1.00 79.50 194 ASP A C 1
ATOM 1472 O O . ASP A 1 194 ? 12.548 11.167 13.259 1.00 79.50 194 ASP A O 1
ATOM 1476 N N . ASP A 1 195 ? 11.472 10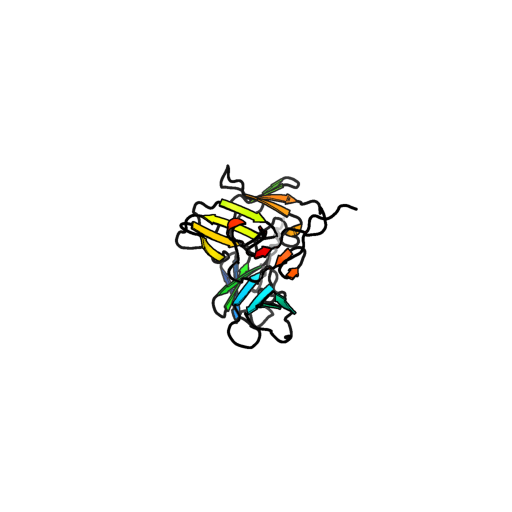.274 15.030 1.00 65.19 195 ASP A N 1
ATOM 1477 C CA . ASP A 1 195 ? 10.701 11.469 15.377 1.00 65.19 195 ASP A CA 1
ATOM 1478 C C . ASP A 1 195 ? 11.593 12.636 15.836 1.00 65.19 195 ASP A C 1
ATOM 1480 O O . ASP A 1 195 ? 11.193 13.797 15.716 1.00 65.19 195 ASP A O 1
ATOM 1484 N N . SER A 1 196 ? 12.808 12.361 16.335 1.00 59.81 196 SER A N 1
ATOM 1485 C CA . SER A 1 196 ? 13.710 13.395 16.861 1.00 59.81 196 SER A CA 1
ATOM 1486 C C . SER A 1 196 ? 14.314 14.254 15.754 1.00 59.81 196 SER A C 1
ATOM 1488 O O . SER A 1 196 ? 14.523 15.454 15.940 1.00 59.81 196 SER A O 1
ATOM 1490 N N . LEU A 1 197 ? 14.534 13.660 14.579 1.00 53.28 197 LEU A N 1
ATOM 1491 C CA . LEU A 1 197 ? 15.123 14.343 13.433 1.00 53.28 197 LEU A CA 1
ATOM 1492 C C . LEU A 1 197 ? 14.116 14.632 12.322 1.00 53.28 197 LEU A C 1
ATOM 1494 O O . LEU A 1 197 ? 14.475 15.341 11.382 1.00 53.28 197 LEU A O 1
ATOM 1498 N N . ARG A 1 198 ? 12.886 14.094 12.387 1.00 60.25 198 ARG A N 1
ATOM 1499 C CA . ARG A 1 198 ? 11.822 14.217 11.364 1.00 60.25 198 ARG A CA 1
ATOM 1500 C C . ARG A 1 198 ? 12.285 13.933 9.928 1.00 60.25 198 ARG A C 1
ATOM 1502 O O . ARG A 1 198 ? 11.582 14.298 8.986 1.00 60.25 198 ARG A O 1
ATOM 1509 N N . THR A 1 199 ? 13.439 13.309 9.735 1.00 65.81 199 THR A N 1
ATOM 1510 C CA . THR A 1 199 ? 14.124 13.244 8.435 1.00 65.81 199 THR A CA 1
ATOM 1511 C C . THR A 1 199 ? 14.525 11.829 8.054 1.00 65.81 199 THR A C 1
ATOM 1513 O O . THR A 1 199 ? 14.956 11.625 6.929 1.00 65.81 199 THR A O 1
ATOM 1516 N N . GLY A 1 200 ? 14.372 10.847 8.943 1.00 82.81 200 GLY A N 1
ATOM 1517 C CA . GLY A 1 200 ? 14.847 9.489 8.712 1.00 82.81 200 GLY A CA 1
ATOM 1518 C C . GLY A 1 200 ? 13.781 8.433 8.959 1.00 82.81 200 GLY A C 1
ATOM 1519 O O . GLY A 1 200 ? 13.020 8.529 9.924 1.00 82.81 200 GLY A O 1
ATOM 1520 N N . ARG A 1 201 ? 13.770 7.406 8.111 1.00 89.50 201 ARG A N 1
ATOM 1521 C CA . ARG A 1 201 ? 13.276 6.076 8.470 1.00 89.50 201 ARG A CA 1
ATOM 1522 C C . ARG A 1 201 ? 14.463 5.128 8.482 1.00 89.50 201 ARG A C 1
ATOM 1524 O O . ARG A 1 201 ? 15.131 4.943 7.466 1.00 89.50 201 ARG A O 1
ATOM 1531 N N . ASP A 1 202 ? 14.751 4.584 9.651 1.00 90.12 202 ASP A N 1
ATOM 1532 C CA . ASP A 1 202 ? 15.903 3.728 9.888 1.00 90.12 202 ASP A CA 1
ATOM 1533 C C . ASP A 1 202 ? 15.455 2.278 9.947 1.00 90.12 202 ASP A C 1
ATOM 1535 O O . ASP A 1 202 ? 14.594 1.902 10.741 1.00 90.12 202 ASP A O 1
ATOM 1539 N N . CYS A 1 203 ? 16.065 1.448 9.114 1.00 90.81 203 CYS A N 1
ATOM 1540 C CA . CYS A 1 203 ? 15.782 0.030 9.018 1.00 90.81 203 CYS A CA 1
ATOM 1541 C C . CYS A 1 203 ? 16.999 -0.783 9.445 1.00 90.81 203 CYS A C 1
ATOM 1543 O O . CYS A 1 203 ? 18.141 -0.490 9.085 1.00 90.81 203 CYS A O 1
ATOM 1545 N N . ASN A 1 204 ? 16.738 -1.835 10.214 1.00 90.12 204 ASN A N 1
ATOM 1546 C CA . ASN A 1 204 ? 17.723 -2.846 10.576 1.00 90.12 204 ASN A CA 1
ATOM 1547 C C . ASN A 1 204 ? 17.178 -4.221 10.179 1.00 90.12 204 ASN A C 1
ATOM 1549 O O . ASN A 1 204 ? 15.965 -4.433 10.289 1.00 90.12 204 ASN A O 1
ATOM 1553 N N . PRO A 1 205 ? 18.035 -5.169 9.767 1.00 87.94 205 PRO A N 1
ATOM 1554 C CA . PRO A 1 205 ? 17.611 -6.519 9.492 1.00 87.94 205 PRO A CA 1
ATOM 1555 C C . PRO A 1 205 ? 17.047 -7.129 10.770 1.00 87.94 205 PRO A C 1
ATOM 1557 O O . PRO A 1 205 ? 17.646 -7.064 11.848 1.00 87.94 205 PRO A O 1
ATOM 1560 N N . GLN A 1 206 ? 15.870 -7.712 10.647 1.00 81.31 206 GLN A N 1
ATOM 1561 C CA . GLN A 1 206 ? 15.229 -8.462 11.696 1.00 81.31 206 GLN A CA 1
ATOM 1562 C C . GLN A 1 206 ? 15.790 -9.881 11.660 1.00 81.31 206 GLN A C 1
ATOM 1564 O O . GLN A 1 206 ? 15.626 -10.615 10.690 1.00 81.31 206 GLN A O 1
ATOM 1569 N N . THR A 1 207 ? 16.456 -10.295 12.737 1.00 72.00 207 THR A N 1
ATOM 1570 C CA . THR A 1 207 ? 16.708 -11.723 12.948 1.00 72.00 207 THR A CA 1
ATOM 1571 C C . THR A 1 207 ? 15.348 -12.394 13.119 1.00 72.00 207 THR A C 1
ATOM 1573 O O . THR A 1 207 ? 14.593 -11.924 13.975 1.00 72.00 207 THR A O 1
ATOM 1576 N N . PRO A 1 208 ? 15.001 -13.453 12.365 1.00 60.25 208 PRO A N 1
ATOM 1577 C CA . PRO A 1 208 ? 13.709 -14.118 12.499 1.00 60.25 208 PRO A CA 1
ATOM 1578 C C . PRO A 1 208 ? 13.510 -14.521 13.962 1.00 60.25 208 PRO A C 1
ATOM 1580 O O . PRO A 1 208 ? 14.188 -15.410 14.476 1.00 60.25 208 PRO A O 1
ATOM 1583 N N . THR A 1 209 ? 12.652 -13.800 14.679 1.00 53.97 209 THR A N 1
ATOM 1584 C CA . THR A 1 209 ? 12.427 -14.021 16.106 1.00 53.97 209 THR A CA 1
ATOM 1585 C C . THR A 1 209 ? 10.971 -14.396 16.280 1.00 53.97 209 THR A C 1
ATOM 1587 O O . THR A 1 209 ? 10.092 -13.546 16.198 1.00 53.97 209 THR A O 1
ATOM 1590 N N . ALA A 1 210 ? 10.767 -15.692 16.531 1.00 54.94 210 ALA A N 1
ATOM 1591 C CA . ALA A 1 210 ? 9.491 -16.365 16.751 1.00 54.94 210 ALA A CA 1
ATOM 1592 C C . ALA A 1 210 ? 8.563 -16.463 15.515 1.00 54.94 210 ALA A C 1
ATOM 1594 O O . ALA A 1 210 ? 8.613 -15.626 14.614 1.00 54.94 210 ALA A O 1
ATOM 1595 N N . PRO A 1 211 ? 7.723 -17.517 15.447 1.00 57.59 211 PRO A N 1
ATOM 1596 C CA . PRO A 1 211 ? 6.675 -17.618 14.439 1.00 57.59 211 PRO A CA 1
ATOM 1597 C C . PRO A 1 211 ? 5.731 -16.413 14.533 1.00 57.59 211 PRO A C 1
ATOM 1599 O O . PRO A 1 211 ? 5.493 -15.902 15.633 1.00 57.59 211 PRO A O 1
ATOM 1602 N N . PRO A 1 212 ? 5.188 -15.955 13.398 1.00 60.31 212 PRO A N 1
ATOM 1603 C CA . PRO A 1 212 ? 4.388 -14.750 13.384 1.00 60.31 212 PRO A CA 1
ATOM 1604 C C . PRO A 1 212 ? 3.100 -14.910 14.221 1.00 60.31 212 PRO A C 1
ATOM 1606 O O . PRO A 1 212 ? 2.527 -16.005 14.275 1.00 60.31 212 PRO A O 1
ATOM 1609 N N . PRO A 1 213 ? 2.625 -13.840 14.888 1.00 64.94 213 PRO A N 1
ATOM 1610 C CA . PRO A 1 213 ? 1.390 -13.876 15.675 1.00 64.94 213 PRO A CA 1
ATOM 1611 C C . PRO A 1 213 ? 0.181 -14.185 14.777 1.00 64.94 213 PRO A C 1
ATOM 1613 O O . PRO A 1 213 ? 0.223 -13.827 13.611 1.00 64.94 213 PRO A O 1
ATOM 1616 N N . PRO A 1 214 ? -0.921 -14.782 15.269 1.00 66.00 214 PRO A N 1
ATOM 1617 C CA . PRO A 1 214 ? -2.090 -15.111 14.443 1.00 66.00 214 PRO A CA 1
ATOM 1618 C C . PRO A 1 214 ? -2.565 -13.927 13.580 1.00 66.00 214 PRO A C 1
ATOM 1620 O O . PRO A 1 214 ? -2.785 -12.838 14.105 1.00 66.00 214 PRO A O 1
ATOM 1623 N N . CYS A 1 215 ? -2.738 -14.139 12.270 1.00 64.50 215 CYS A N 1
ATOM 1624 C CA . CYS A 1 215 ? -3.182 -13.099 11.337 1.00 64.50 215 CYS A CA 1
ATOM 1625 C C . CYS A 1 215 ? -4.717 -13.001 11.315 1.00 64.50 215 CYS A C 1
ATOM 1627 O O . CYS A 1 215 ? -5.363 -13.992 10.976 1.00 64.50 215 CYS A O 1
ATOM 1629 N N . PRO A 1 216 ? -5.318 -11.832 11.622 1.00 57.38 216 PRO A N 1
ATOM 1630 C CA . PRO A 1 216 ? -6.767 -11.642 11.510 1.00 57.38 216 PRO A CA 1
ATOM 1631 C C . PRO A 1 216 ? -7.288 -11.553 10.062 1.00 57.38 216 PRO A C 1
ATOM 1633 O O . PRO A 1 216 ? -8.495 -11.447 9.856 1.00 57.38 216 PRO A O 1
ATOM 1636 N N . GLY A 1 217 ? -6.399 -11.586 9.065 1.00 68.50 217 GLY A N 1
ATOM 1637 C CA . GLY A 1 217 ? -6.716 -11.591 7.636 1.00 68.50 217 GLY A CA 1
ATOM 1638 C C . GLY A 1 217 ? -6.087 -12.781 6.904 1.00 68.50 217 GLY A C 1
ATOM 1639 O O . GLY A 1 217 ? -6.209 -13.921 7.344 1.00 68.50 217 GLY A O 1
ATOM 1640 N N . VAL A 1 218 ? -5.417 -12.520 5.779 1.00 60.56 218 VAL A N 1
ATOM 1641 C CA . VAL A 1 218 ? -4.760 -13.546 4.951 1.00 60.56 218 VAL A CA 1
ATOM 1642 C C . VAL A 1 218 ? -3.240 -13.407 5.043 1.00 60.56 218 VAL A C 1
ATOM 1644 O O . VAL A 1 218 ? -2.699 -12.323 4.838 1.00 60.56 218 VAL A O 1
ATOM 1647 N N . TRP A 1 219 ? -2.545 -14.511 5.321 1.00 65.50 219 TRP A N 1
ATOM 1648 C CA . TRP A 1 219 ? -1.082 -14.574 5.259 1.00 65.50 219 TRP A CA 1
ATOM 1649 C C . TRP A 1 219 ? -0.572 -14.555 3.814 1.00 65.50 219 TRP A C 1
ATOM 1651 O O . TRP A 1 219 ? -1.053 -15.321 2.978 1.00 65.50 219 TRP A O 1
ATOM 1661 N N . HIS A 1 220 ? 0.444 -13.738 3.536 1.00 53.69 220 HIS A N 1
ATOM 1662 C CA . HIS A 1 220 ? 1.204 -13.764 2.287 1.00 53.69 220 HIS A CA 1
ATOM 1663 C C . HIS A 1 220 ? 2.643 -13.300 2.514 1.00 53.69 220 HIS A C 1
ATOM 1665 O O . HIS A 1 220 ? 2.842 -12.218 3.052 1.00 53.69 220 HIS A O 1
ATOM 1671 N N . ASP A 1 221 ? 3.624 -14.118 2.125 1.00 54.69 221 ASP A N 1
ATOM 1672 C CA . ASP A 1 221 ? 5.059 -13.794 2.162 1.00 54.69 221 ASP A CA 1
ATOM 1673 C C . ASP A 1 221 ? 5.497 -13.208 3.511 1.00 54.69 221 ASP A C 1
ATOM 1675 O O . ASP A 1 221 ? 6.108 -12.150 3.607 1.00 54.69 221 ASP A O 1
ATOM 1679 N N . GLY A 1 222 ? 5.074 -13.874 4.593 1.00 55.28 222 GLY A N 1
ATOM 1680 C CA . GLY A 1 222 ? 5.365 -13.459 5.968 1.00 55.28 222 GLY A CA 1
ATOM 1681 C C . GLY A 1 222 ? 4.614 -12.208 6.450 1.00 55.28 222 GLY A C 1
ATOM 1682 O O . GLY A 1 222 ? 4.863 -11.750 7.562 1.00 55.28 222 GLY A O 1
ATOM 1683 N N . ARG A 1 223 ? 3.672 -11.668 5.665 1.00 55.06 223 ARG A N 1
ATOM 1684 C CA . ARG A 1 223 ? 2.835 -10.503 5.998 1.00 55.06 223 ARG A CA 1
ATOM 1685 C C . ARG A 1 223 ? 1.375 -10.891 6.223 1.00 55.06 223 ARG A C 1
ATOM 1687 O O . ARG A 1 223 ? 0.832 -11.763 5.548 1.00 55.06 223 ARG A O 1
ATOM 1694 N N . CYS A 1 224 ? 0.717 -10.198 7.148 1.00 64.31 224 CYS A N 1
ATOM 1695 C CA . CYS A 1 224 ? -0.717 -10.334 7.375 1.00 64.31 224 CYS A CA 1
ATOM 1696 C C . CYS A 1 224 ? -1.484 -9.245 6.612 1.00 64.31 224 CYS A C 1
ATOM 1698 O O . CYS A 1 224 ? -1.479 -8.078 7.009 1.00 64.31 224 CYS A O 1
ATOM 1700 N N . LEU A 1 225 ? -2.152 -9.624 5.522 1.00 62.19 225 LEU A N 1
ATOM 1701 C CA . LEU A 1 225 ? -2.984 -8.731 4.719 1.00 62.19 225 LEU A CA 1
ATOM 1702 C C . LEU A 1 225 ? -4.391 -8.664 5.312 1.00 62.19 225 LEU A C 1
ATOM 1704 O O . LEU A 1 225 ? -5.080 -9.679 5.415 1.00 62.19 225 LEU A O 1
ATOM 1708 N N . LEU A 1 226 ? -4.842 -7.467 5.678 1.00 59.22 226 LEU A N 1
ATOM 1709 C CA . LEU A 1 226 ? -6.168 -7.262 6.258 1.00 59.22 226 LEU A CA 1
ATOM 1710 C C . LEU A 1 226 ? -7.140 -6.705 5.237 1.00 59.22 226 LEU A C 1
ATOM 1712 O O . LEU A 1 226 ? -6.775 -5.838 4.445 1.00 59.22 226 LEU A O 1
ATOM 1716 N N . ALA A 1 227 ? -8.385 -7.176 5.298 1.00 54.78 227 ALA A N 1
ATOM 1717 C CA . ALA A 1 227 ? -9.490 -6.573 4.573 1.00 54.78 227 ALA A CA 1
ATOM 1718 C C . ALA A 1 227 ? -9.652 -5.118 5.019 1.00 54.78 227 ALA A C 1
ATOM 1720 O O . ALA A 1 227 ? -9.780 -4.853 6.214 1.00 54.78 227 ALA A O 1
ATOM 1721 N N . ARG A 1 228 ? -9.717 -4.177 4.072 1.00 51.78 228 ARG A N 1
ATOM 1722 C CA . ARG A 1 228 ? -10.159 -2.799 4.333 1.00 51.78 228 ARG A CA 1
ATOM 1723 C C . ARG A 1 228 ? -11.661 -2.736 4.623 1.00 51.78 228 ARG A C 1
ATOM 1725 O O . ARG A 1 228 ? -12.410 -2.033 3.951 1.00 51.78 228 ARG A O 1
ATOM 1732 N N . THR A 1 229 ? -12.140 -3.471 5.616 1.00 49.41 229 THR A N 1
ATOM 1733 C CA . THR A 1 229 ? -13.331 -3.007 6.321 1.00 49.41 229 THR A CA 1
ATOM 1734 C C . THR A 1 229 ? -12.941 -1.721 7.044 1.00 49.41 229 THR A C 1
ATOM 1736 O O . THR A 1 229 ? -11.788 -1.571 7.453 1.00 49.41 229 THR A O 1
ATOM 1739 N N . ARG A 1 230 ? -13.871 -0.768 7.186 1.00 56.47 230 ARG A N 1
ATOM 1740 C CA . ARG A 1 230 ? -13.693 0.332 8.147 1.00 56.47 230 ARG A CA 1
ATOM 1741 C C . ARG A 1 230 ? -13.169 -0.297 9.446 1.00 56.47 230 ARG A C 1
ATOM 1743 O O . ARG A 1 230 ? -13.814 -1.241 9.906 1.00 56.47 230 ARG A O 1
ATOM 1750 N N . PRO A 1 231 ? -12.010 0.128 9.969 1.00 61.34 231 PRO A N 1
ATOM 1751 C CA . PRO A 1 231 ? -11.464 -0.506 11.153 1.00 61.34 231 PRO A CA 1
ATOM 1752 C C . PRO A 1 231 ? -12.493 -0.414 12.284 1.00 61.34 231 PRO A C 1
ATOM 1754 O O . PRO A 1 231 ? -13.100 0.637 12.490 1.00 61.34 231 PRO A O 1
ATOM 1757 N N . GLU A 1 232 ? -12.718 -1.530 12.976 1.00 73.88 232 GLU A N 1
ATOM 1758 C CA . GLU A 1 232 ? -13.546 -1.603 14.183 1.00 73.88 232 GLU A CA 1
ATOM 1759 C C . GLU A 1 232 ? -12.994 -0.687 15.281 1.00 73.88 232 GLU A C 1
ATOM 1761 O O . GLU A 1 232 ? -13.751 -0.173 16.098 1.00 73.88 232 GLU A O 1
ATOM 1766 N N . CYS A 1 233 ? -11.676 -0.486 15.297 1.00 73.06 233 CYS A N 1
ATOM 1767 C CA . CYS A 1 233 ? -10.972 0.301 16.297 1.00 73.06 233 CYS A CA 1
ATOM 1768 C C . CYS A 1 233 ? -9.729 0.967 15.721 1.00 73.06 233 CYS A C 1
ATOM 1770 O O . CYS A 1 233 ? -9.132 0.486 14.768 1.00 73.06 233 CYS A O 1
ATOM 1772 N N . TRP A 1 234 ? -9.261 2.021 16.366 1.00 68.75 234 TRP A N 1
ATOM 1773 C CA . TRP A 1 234 ? -7.926 2.575 16.144 1.00 68.75 234 TRP A CA 1
ATOM 1774 C C . TRP A 1 234 ? -7.057 2.446 17.392 1.00 68.75 234 TRP A C 1
ATOM 1776 O O . TRP A 1 234 ? -5.838 2.318 17.307 1.00 68.75 234 TRP A O 1
ATOM 1786 N N . LEU A 1 235 ? -7.701 2.460 18.555 1.00 73.12 235 LEU A N 1
ATOM 1787 C CA . LEU A 1 235 ? -7.113 2.368 19.879 1.00 73.12 235 LEU A CA 1
ATOM 1788 C C . LEU A 1 235 ? -7.830 1.282 20.680 1.00 73.12 235 LEU A C 1
ATOM 1790 O O . LEU A 1 235 ? -9.001 1.000 20.437 1.00 73.12 235 LEU A O 1
ATOM 1794 N N . ASP A 1 236 ? -7.163 0.720 21.693 1.00 80.25 236 ASP A N 1
ATOM 1795 C CA . ASP A 1 236 ? -7.761 -0.297 22.577 1.00 80.25 236 ASP A CA 1
ATOM 1796 C C . ASP A 1 236 ? -9.098 0.167 23.184 1.00 80.25 236 ASP A C 1
ATOM 1798 O O . ASP A 1 236 ? -10.019 -0.626 23.335 1.00 80.25 236 ASP A O 1
ATOM 1802 N N . ARG A 1 237 ? -9.242 1.471 23.459 1.00 82.00 237 ARG A N 1
ATOM 1803 C CA . ARG A 1 237 ? -10.476 2.067 23.997 1.00 82.00 237 ARG A CA 1
ATOM 1804 C C . ARG A 1 237 ? -11.658 2.088 23.026 1.00 82.00 237 ARG A C 1
ATOM 1806 O O . ARG A 1 237 ? -12.783 2.285 23.470 1.00 82.00 237 ARG A O 1
ATOM 1813 N N . ASP A 1 238 ? -11.409 1.939 21.728 1.00 81.38 238 ASP A N 1
ATOM 1814 C CA . ASP A 1 238 ? -12.480 1.886 20.730 1.00 81.38 238 ASP A CA 1
ATOM 1815 C C . ASP A 1 238 ? -13.150 0.497 20.737 1.00 81.38 238 ASP A C 1
ATOM 1817 O O . ASP A 1 238 ? -14.216 0.307 20.156 1.00 81.38 238 ASP A O 1
ATOM 1821 N N . CYS A 1 239 ? -12.550 -0.474 21.436 1.00 85.31 239 CYS A N 1
ATOM 1822 C CA . CYS A 1 239 ? -13.069 -1.821 21.580 1.00 85.31 239 CYS A CA 1
ATOM 1823 C C . CYS A 1 239 ? -13.974 -1.984 22.801 1.00 85.31 239 CYS A C 1
ATOM 1825 O O . CYS A 1 239 ? -13.632 -1.618 23.922 1.00 85.31 239 CYS A O 1
ATOM 1827 N N . THR A 1 240 ? -15.125 -2.628 22.599 1.00 91.81 240 THR A N 1
ATOM 1828 C CA . THR A 1 240 ? -16.022 -3.021 23.693 1.00 91.81 240 THR A CA 1
ATOM 1829 C C . THR A 1 240 ? -15.536 -4.300 24.383 1.00 91.81 240 THR A C 1
ATOM 1831 O O . THR A 1 240 ? -15.137 -5.259 23.713 1.00 91.81 240 THR A O 1
ATOM 1834 N N . GLY A 1 241 ? -15.663 -4.370 25.710 1.00 91.62 241 GLY A N 1
ATOM 1835 C CA . GLY A 1 241 ? -15.293 -5.546 26.506 1.00 91.62 241 GLY A CA 1
ATOM 1836 C C . GLY A 1 241 ? -13.801 -5.587 26.856 1.00 91.62 241 GLY A C 1
ATOM 1837 O O . GLY A 1 241 ? -13.175 -4.548 27.011 1.00 91.62 241 GLY A O 1
ATOM 1838 N N . ASN A 1 242 ? -13.221 -6.785 26.996 1.00 90.69 242 ASN A N 1
ATOM 1839 C CA . ASN A 1 242 ? -11.788 -6.959 27.300 1.00 90.69 242 ASN A CA 1
ATOM 1840 C C . ASN A 1 242 ? -10.890 -7.022 26.048 1.00 90.69 242 ASN A C 1
ATOM 1842 O O . ASN A 1 242 ? -9.756 -7.492 26.127 1.00 90.69 242 ASN A O 1
ATOM 1846 N N . ARG A 1 243 ? -11.421 -6.628 24.887 1.00 90.62 243 ARG A N 1
ATOM 1847 C CA . ARG A 1 243 ? -10.736 -6.720 23.595 1.00 90.62 243 ARG A CA 1
ATOM 1848 C C . ARG A 1 243 ? -9.675 -5.625 23.488 1.00 90.62 243 ARG A C 1
ATOM 1850 O O . ARG A 1 243 ? -9.802 -4.565 24.088 1.00 90.62 243 ARG A O 1
ATOM 1857 N N . THR A 1 244 ? -8.643 -5.887 22.699 1.00 85.62 244 THR A N 1
ATOM 1858 C CA . THR A 1 244 ? -7.599 -4.904 22.377 1.00 85.62 244 THR A CA 1
ATOM 1859 C C . THR A 1 244 ? -7.638 -4.601 20.895 1.00 85.62 244 THR A C 1
ATOM 1861 O O . THR A 1 244 ? -7.951 -5.481 20.089 1.00 85.62 244 THR A O 1
ATOM 1864 N N . CYS A 1 245 ? -7.328 -3.365 20.533 1.00 75.88 245 CYS A N 1
ATOM 1865 C CA . CYS A 1 245 ? -7.228 -2.994 19.146 1.00 75.88 245 CYS A CA 1
ATOM 1866 C C . CYS A 1 245 ? -5.931 -3.545 18.579 1.00 75.88 245 CYS A C 1
ATOM 1868 O O . CYS A 1 245 ? -4.820 -3.194 18.991 1.00 75.88 245 CYS A O 1
ATOM 1870 N N . ARG A 1 246 ? -6.075 -4.452 17.622 1.00 73.38 246 ARG A N 1
ATOM 1871 C CA . ARG A 1 246 ? -4.969 -4.984 16.847 1.00 73.38 246 ARG A CA 1
ATOM 1872 C C . ARG A 1 246 ? -5.295 -4.738 15.399 1.00 73.38 246 ARG A C 1
ATOM 1874 O O . ARG A 1 246 ? -6.141 -5.394 14.803 1.00 73.38 246 ARG A O 1
ATOM 1881 N N . ILE A 1 247 ? -4.581 -3.761 14.859 1.00 68.19 247 ILE A N 1
ATOM 1882 C CA . ILE A 1 247 ? -4.573 -3.482 13.436 1.00 68.19 247 ILE A CA 1
ATOM 1883 C C . ILE A 1 247 ? -5.966 -3.177 12.876 1.00 68.19 247 ILE A C 1
ATOM 1885 O O . ILE A 1 247 ? -6.419 -3.768 11.901 1.00 68.19 247 ILE A O 1
ATOM 1889 N N . GLY A 1 248 ? -6.698 -2.274 13.512 1.00 70.19 248 GLY A N 1
ATOM 1890 C CA . GLY A 1 248 ? -8.029 -1.954 13.017 1.00 70.19 248 GLY A CA 1
ATOM 1891 C C . GLY A 1 248 ? -9.122 -2.930 13.447 1.00 70.19 248 GLY A C 1
ATOM 1892 O O . GLY A 1 248 ? -10.280 -2.666 13.163 1.00 70.19 248 GLY A O 1
ATOM 1893 N N . PHE A 1 249 ? -8.800 -4.032 14.129 1.00 72.75 249 PHE A N 1
ATOM 1894 C CA . PHE A 1 249 ? -9.782 -5.007 14.603 1.00 72.75 249 PHE A CA 1
ATOM 1895 C C . PHE A 1 249 ? -9.734 -5.131 16.115 1.00 72.75 249 PHE A C 1
ATOM 1897 O O . PHE A 1 249 ? -8.660 -5.204 16.718 1.00 72.75 249 PHE A O 1
ATOM 1904 N N . CYS A 1 250 ? -10.902 -5.214 16.741 1.00 80.06 250 CYS A N 1
ATOM 1905 C CA . CYS A 1 250 ? -10.961 -5.537 18.151 1.00 80.06 250 CYS A CA 1
ATOM 1906 C C . CYS A 1 250 ? -10.724 -7.029 18.301 1.00 80.06 250 CYS A C 1
ATOM 1908 O O . CYS A 1 250 ? -11.593 -7.830 17.992 1.00 80.06 250 CYS A O 1
ATOM 1910 N N . VAL A 1 251 ? -9.579 -7.463 18.802 1.00 81.62 251 VAL A N 1
ATOM 1911 C CA . VAL A 1 251 ? -9.333 -8.894 19.030 1.00 81.62 251 VAL A CA 1
ATOM 1912 C C . VAL A 1 251 ? -9.476 -9.216 20.506 1.00 81.62 251 VAL A C 1
ATOM 1914 O O . VAL A 1 251 ? -9.150 -8.400 21.372 1.00 81.62 251 VAL A O 1
ATOM 1917 N N . ALA A 1 252 ? -9.995 -10.407 20.806 1.00 84.19 252 ALA A N 1
ATOM 1918 C CA . ALA A 1 252 ? -9.943 -10.924 22.166 1.00 84.19 252 ALA A CA 1
ATOM 1919 C C . ALA A 1 252 ? -8.475 -10.949 22.634 1.00 84.19 252 ALA A C 1
ATOM 1921 O O . ALA A 1 252 ? -7.581 -11.203 21.818 1.00 84.19 252 ALA A O 1
ATOM 1922 N N . PRO A 1 253 ? -8.204 -10.674 23.919 1.00 80.81 253 PRO A N 1
ATOM 1923 C CA . PRO A 1 253 ? -6.852 -10.766 24.438 1.00 80.81 253 PRO A CA 1
ATOM 1924 C C . PRO A 1 253 ? -6.367 -12.196 24.211 1.00 80.81 253 PRO A C 1
ATOM 1926 O O . PRO A 1 253 ? -7.129 -13.145 24.424 1.00 80.81 253 PRO A O 1
ATOM 1929 N N . ALA A 1 254 ? -5.123 -12.345 23.744 1.00 73.69 254 ALA A N 1
ATOM 1930 C CA . ALA A 1 254 ? -4.517 -13.660 23.589 1.00 73.69 254 ALA A CA 1
ATOM 1931 C C . ALA A 1 254 ? -4.729 -14.414 24.903 1.00 73.69 254 ALA A C 1
ATOM 1933 O O . ALA A 1 254 ? -4.332 -13.912 25.959 1.00 73.69 254 ALA A O 1
ATOM 1934 N N . ALA A 1 255 ? -5.428 -15.555 24.847 1.00 72.06 255 ALA A N 1
ATOM 1935 C CA . ALA A 1 255 ? -5.667 -16.365 26.031 1.00 72.06 255 ALA A CA 1
ATOM 1936 C C . ALA A 1 255 ? -4.306 -16.562 26.685 1.00 72.06 255 ALA A C 1
ATOM 1938 O O . ALA A 1 255 ? -3.394 -17.041 26.010 1.00 72.06 255 ALA A O 1
ATOM 1939 N N . ALA A 1 256 ? -4.149 -16.085 27.926 1.00 62.62 256 ALA A N 1
ATOM 1940 C CA . ALA A 1 256 ? -2.878 -16.132 28.626 1.00 62.62 256 ALA A CA 1
ATOM 1941 C C . ALA A 1 256 ? -2.398 -17.576 28.554 1.00 62.62 256 ALA A C 1
ATOM 1943 O O . ALA A 1 256 ? -2.987 -18.457 29.186 1.00 62.62 256 ALA A O 1
ATOM 1944 N N . GLY A 1 257 ? -1.420 -17.829 27.682 1.00 49.31 257 GLY A N 1
ATOM 1945 C CA . GLY A 1 257 ? -0.946 -19.174 27.447 1.00 49.31 257 GLY A CA 1
ATOM 1946 C C . GLY A 1 257 ? -0.483 -19.677 28.796 1.00 49.31 257 GLY A C 1
ATOM 1947 O O . GLY A 1 257 ? 0.447 -19.103 29.367 1.00 49.31 257 GLY A O 1
ATOM 1948 N N . ARG A 1 258 ? -1.153 -20.702 29.339 1.00 45.03 258 ARG A N 1
ATOM 1949 C CA . ARG A 1 258 ? -0.547 -21.499 30.400 1.00 45.03 258 ARG A CA 1
ATOM 1950 C C . ARG A 1 258 ? 0.739 -22.008 29.782 1.00 45.03 258 ARG A C 1
ATOM 1952 O O . ARG A 1 258 ? 0.694 -22.859 28.897 1.00 45.03 258 ARG A O 1
ATOM 1959 N N . ARG A 1 259 ? 1.860 -21.397 30.168 1.00 37.44 259 ARG A N 1
ATOM 1960 C CA . ARG A 1 259 ? 3.167 -21.962 29.875 1.00 37.44 259 ARG A CA 1
ATOM 1961 C C . ARG A 1 259 ? 3.127 -23.394 30.423 1.00 37.44 259 ARG A C 1
ATOM 1963 O O . ARG A 1 259 ? 2.701 -23.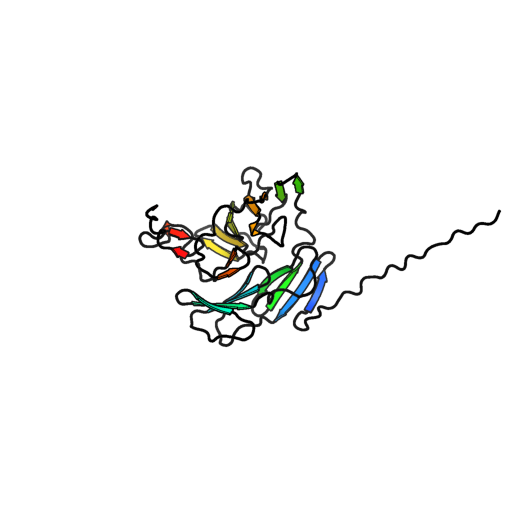539 31.573 1.00 37.44 259 ARG A O 1
ATOM 1970 N N . PRO A 1 260 ? 3.421 -24.408 29.594 1.00 49.25 260 PRO A N 1
ATOM 1971 C CA . PRO A 1 260 ? 3.546 -25.773 30.081 1.00 49.25 260 PRO A CA 1
ATOM 1972 C C . PRO A 1 260 ? 4.625 -25.862 31.164 1.00 49.25 260 PRO A C 1
ATOM 1974 O O . PRO A 1 260 ? 5.571 -25.037 31.126 1.00 49.25 260 PRO A O 1
#

pLDDT: mean 78.65, std 13.28, range [37.44, 96.0]

Secondary structure (DSSP, 8-state):
--------------------SSTT-EEEEETTEEEEEEE----SSS--EEEEETTEEEEEESS----BTTBEEEEETTEEEEEETTTTS-SS--TT-EEEEEETTEEEEEES-SSSPPPEEETTEEEESS---SSSS-EEEEEETTEEEEEE---S---TT-EEEEETTEEEEEESS---SSSS-GGGEEEEEETTTSSEEEEEEPP--SSPPPPSSEEETTEEEPP-S--S-SSGGGSSTT-EEETTEEEPPPP-----

Foldseek 3Di:
DDDDDPPPPPPPPPPPPDDQPDPQWDKDDDDLKIKIKGFADDDDDDAWDWWDALLKIKTKHQPDDDDDVQWDWDDQPSMIIIIRHNPLDGPDDAPQDWDWTDDPRMIMIMRPDPDQDQFDDDPQKTKRQAFDDQDPDDWDWFDDQQKIKIKAQDDPDGDRQWDWDDDPRIIIIMNNHGGDNDSVQNVQWDWGQDPVVNGIIMIGGDDPDDQDDDASADDDNSGRDDDPDQQCDDAQVSDPDCFTDDPSYGHHPDPPPPPD

Sequence (260 aa):
MGNSSAWLALALALPLAACSTDPRWTCRDLGATRECSAPLSTPPGDDWTCYAAGGDLVCSRPARAPDWPGWSCASAGAATVCRAPAAATPAEPSPDGWQARVTGRTILAAWRRAGNAPWRCDGPRCTERRPDRPSPDEWECVDGDGRVLCRGRFLEDLDPRWSCAPLGERFLCVDPDPDYPDPNDPTAWRCFYDDSLRTGRDCNPQTPTAPPPPCPGVWHDGRCLLARTRPECWLDRDCTGNRTCRIGFCVAPAAAGRRP